Protein AF-A0A2N4SPD1-F1 (afdb_monomer)

Nearest PDB structures (foldseek):
  4f7r-assembly2_C  TM=2.128E-01  e=1.111E+00  Giardia duodenalis
  4y3b-assembly1_A  TM=2.015E-01  e=3.694E+00  Homo sapiens
  6y40-assembly1_A-2  TM=2.063E-01  e=9.983E+00  Homo sapiens

Radius of gyration: 29.47 Å; Cα contacts (8 Å, |Δi|>4): 343; chains: 1; bounding box: 85×52×74 Å

Structure (mmCIF, N/CA/C/O backbone):
data_AF-A0A2N4SPD1-F1
#
_entry.id   AF-A0A2N4SPD1-F1
#
loop_
_atom_site.group_PDB
_atom_site.id
_atom_site.type_symbol
_atom_site.label_atom_id
_atom_site.label_alt_id
_atom_site.label_comp_id
_atom_site.label_asym_id
_atom_site.label_entity_id
_atom_site.label_seq_id
_atom_site.pdbx_PDB_ins_code
_atom_site.Cartn_x
_atom_site.Cartn_y
_atom_site.Cartn_z
_atom_site.occupancy
_atom_site.B_iso_or_equiv
_atom_site.auth_seq_id
_atom_site.auth_comp_id
_atom_site.auth_asym_id
_atom_site.auth_atom_id
_atom_site.pdbx_PDB_model_num
ATOM 1 N N . MET A 1 1 ? -25.867 2.693 15.652 1.00 69.56 1 MET A N 1
ATOM 2 C CA . MET A 1 1 ? -24.429 3.041 15.703 1.00 69.56 1 MET A CA 1
ATOM 3 C C . MET A 1 1 ? -24.140 4.420 16.282 1.00 69.56 1 MET A C 1
ATOM 5 O O . MET A 1 1 ? -23.405 4.480 17.255 1.00 69.56 1 MET A O 1
ATOM 9 N N . ALA A 1 2 ? -24.756 5.513 15.808 1.00 73.50 2 ALA A N 1
ATOM 10 C CA . ALA A 1 2 ? -24.502 6.851 16.376 1.00 73.50 2 ALA A CA 1
ATOM 11 C C . ALA A 1 2 ? -24.751 6.952 17.898 1.00 73.50 2 ALA A C 1
ATOM 13 O O . ALA A 1 2 ? -23.973 7.576 18.610 1.00 73.50 2 ALA A O 1
ATOM 14 N N . ARG A 1 3 ? -25.804 6.298 18.410 1.00 79.00 3 ARG A N 1
ATOM 15 C CA . ARG A 1 3 ? -26.099 6.240 19.852 1.00 79.00 3 ARG A CA 1
ATOM 16 C C . ARG A 1 3 ? -24.979 5.566 20.654 1.00 79.00 3 ARG A C 1
ATOM 18 O O . ARG A 1 3 ? -24.528 6.130 21.640 1.00 79.00 3 ARG A O 1
ATOM 25 N N . THR A 1 4 ? -24.505 4.412 20.194 1.00 82.31 4 THR A N 1
ATOM 26 C CA . THR A 1 4 ? -23.409 3.659 20.820 1.00 82.31 4 THR A CA 1
ATOM 27 C C . THR A 1 4 ? -22.122 4.482 20.862 1.00 82.31 4 THR A C 1
ATOM 29 O O . THR A 1 4 ? -21.465 4.542 21.894 1.00 82.31 4 THR A O 1
ATOM 32 N N . ALA A 1 5 ? -21.804 5.196 19.776 1.00 83.50 5 ALA A N 1
ATOM 33 C CA . ALA A 1 5 ? -20.640 6.079 19.728 1.00 83.50 5 ALA A CA 1
ATOM 34 C C . ALA A 1 5 ? -20.764 7.278 20.688 1.00 83.50 5 ALA A C 1
ATOM 36 O O . ALA A 1 5 ? -19.803 7.649 21.355 1.00 83.50 5 ALA A O 1
ATOM 37 N N . VAL A 1 6 ? -21.960 7.865 20.807 1.00 85.25 6 VAL A N 1
ATOM 38 C CA . VAL A 1 6 ? -22.250 8.949 21.763 1.00 85.25 6 VAL A CA 1
ATOM 39 C C . VAL A 1 6 ? -22.060 8.486 23.210 1.00 85.25 6 VAL A C 1
ATOM 41 O O . VAL A 1 6 ? -21.457 9.207 24.007 1.00 85.25 6 VAL A O 1
ATOM 44 N N . GLU A 1 7 ? -22.551 7.288 23.532 1.00 85.12 7 GLU A N 1
ATOM 45 C CA . GLU A 1 7 ? -22.407 6.662 24.850 1.00 85.12 7 GLU A CA 1
ATOM 46 C C . GLU A 1 7 ? -20.933 6.338 25.152 1.00 85.12 7 GLU A C 1
ATOM 48 O O . GLU A 1 7 ? -20.443 6.690 26.225 1.00 85.12 7 GLU A O 1
ATOM 53 N N . ALA A 1 8 ? -20.192 5.772 24.191 1.00 82.38 8 ALA A N 1
ATOM 54 C CA . ALA A 1 8 ? -18.763 5.474 24.326 1.00 82.38 8 ALA A CA 1
ATOM 55 C C . ALA A 1 8 ? -17.901 6.733 24.534 1.00 82.38 8 ALA A C 1
ATOM 57 O O . ALA A 1 8 ? -16.975 6.721 25.345 1.00 82.38 8 ALA A O 1
ATOM 58 N N . CYS A 1 9 ? -18.243 7.839 23.867 1.00 83.25 9 CYS A N 1
ATOM 59 C CA . CYS A 1 9 ? -17.609 9.145 24.064 1.00 83.25 9 CYS A CA 1
ATOM 60 C C . CYS A 1 9 ? -18.028 9.851 25.371 1.00 83.25 9 CYS A C 1
ATOM 62 O O . CYS A 1 9 ? -17.529 10.940 25.654 1.00 83.25 9 CYS A O 1
ATOM 64 N N . GLY A 1 10 ? -18.962 9.289 26.151 1.00 83.25 10 GLY A N 1
ATOM 65 C CA . GLY A 1 10 ? -19.443 9.884 27.403 1.00 83.25 10 GLY A CA 1
ATOM 66 C C . GLY A 1 10 ? -20.185 11.214 27.220 1.00 83.25 10 GLY A C 1
ATOM 67 O O . GLY A 1 10 ? -20.218 12.041 28.133 1.00 83.25 10 GLY A O 1
ATOM 68 N N . ILE A 1 11 ? -20.765 11.461 26.041 1.00 85.75 11 ILE A N 1
ATOM 69 C CA . ILE A 1 11 ? -21.384 12.751 25.718 1.00 85.75 11 ILE A CA 1
ATOM 70 C C . ILE A 1 11 ? -22.771 12.817 26.361 1.00 85.75 11 ILE A C 1
ATOM 72 O O . ILE A 1 11 ? -23.709 12.155 25.927 1.00 85.75 11 ILE A O 1
ATOM 76 N N . THR A 1 12 ? -22.932 13.683 27.358 1.00 84.00 12 THR A N 1
ATOM 77 C CA . THR A 1 12 ? -24.218 13.907 28.048 1.00 84.00 12 THR A CA 1
ATOM 78 C C . THR A 1 12 ? -24.949 15.162 27.565 1.00 84.00 12 THR A C 1
ATOM 80 O O . THR A 1 12 ? -26.151 15.325 27.777 1.00 84.00 12 THR A O 1
ATOM 83 N N . ASN A 1 13 ? -24.246 16.067 26.879 1.00 86.81 13 ASN A N 1
ATOM 84 C CA . ASN A 1 13 ? -24.814 17.328 26.419 1.00 86.81 13 ASN A CA 1
ATOM 85 C C . ASN A 1 13 ? -25.633 17.142 25.130 1.00 86.81 13 ASN A C 1
ATOM 87 O O . ASN A 1 13 ? -25.082 16.968 24.041 1.00 86.81 13 ASN A O 1
ATOM 91 N N . ILE A 1 14 ? -26.958 17.286 25.236 1.00 87.25 14 ILE A N 1
ATOM 92 C CA . ILE A 1 14 ? -27.899 17.136 24.115 1.00 87.25 14 ILE A CA 1
ATOM 93 C C . ILE A 1 14 ? -27.596 18.046 22.913 1.00 87.25 14 ILE A C 1
ATOM 95 O O . ILE A 1 14 ? -27.918 17.692 21.778 1.00 87.25 14 ILE A O 1
ATOM 99 N N . ARG A 1 15 ? -26.964 19.213 23.119 1.00 87.00 15 ARG A N 1
ATOM 100 C CA . ARG A 1 15 ? -26.571 20.106 22.014 1.00 87.00 15 ARG A CA 1
ATOM 101 C C . ARG A 1 15 ? -25.460 19.482 21.172 1.00 87.00 15 ARG A C 1
ATOM 103 O O . ARG A 1 15 ? -25.567 19.493 19.949 1.00 87.00 15 ARG A O 1
ATOM 110 N N . VAL A 1 16 ? -24.465 18.878 21.824 1.00 86.69 16 VAL A N 1
ATOM 111 C CA . VAL A 1 16 ? -23.348 18.183 21.164 1.00 86.69 16 VAL A CA 1
ATOM 112 C C . VAL A 1 16 ? -23.852 16.939 20.436 1.00 86.69 16 VAL A C 1
ATOM 114 O O . VAL A 1 16 ? -23.506 16.732 19.279 1.00 86.69 16 VAL A O 1
ATOM 117 N N . ILE A 1 17 ? -24.753 16.168 21.056 1.00 87.12 17 ILE A N 1
ATOM 118 C CA . ILE A 1 17 ? -25.381 14.992 20.426 1.00 87.12 17 ILE A CA 1
ATOM 119 C C . ILE A 1 17 ? -26.119 15.391 19.143 1.00 87.12 17 ILE A C 1
ATOM 121 O O . ILE A 1 17 ? -25.935 14.784 18.089 1.00 87.12 17 ILE A O 1
ATOM 125 N N . ARG A 1 18 ? -26.936 16.451 19.205 1.00 88.50 18 ARG A N 1
ATOM 126 C CA . ARG A 1 18 ? -27.653 16.964 18.029 1.00 88.50 18 ARG A CA 1
ATOM 127 C C . ARG A 1 18 ? -26.699 17.463 16.949 1.00 88.50 18 ARG A C 1
ATOM 129 O O . ARG A 1 18 ? -27.007 17.313 15.773 1.00 88.50 18 ARG A O 1
ATOM 136 N N . GLN A 1 19 ? -25.573 18.061 17.325 1.00 88.00 19 GLN A N 1
ATOM 137 C CA . GLN A 1 19 ? -24.572 18.533 16.375 1.00 88.00 19 GLN A CA 1
ATOM 138 C C . GLN A 1 19 ? -23.850 17.376 15.685 1.00 88.00 19 GLN A C 1
ATOM 140 O O . GLN A 1 19 ? -23.748 17.400 14.463 1.00 88.00 19 GLN A O 1
ATOM 145 N N . ALA A 1 20 ? -23.456 16.340 16.429 1.00 88.06 20 ALA A N 1
ATOM 146 C CA . ALA A 1 20 ? -22.881 15.124 15.863 1.00 88.06 20 ALA A CA 1
ATOM 147 C C . ALA A 1 20 ? -23.863 14.443 14.898 1.00 88.06 20 ALA A C 1
ATOM 149 O O . ALA A 1 20 ? -23.496 14.106 13.778 1.00 88.06 20 ALA A O 1
ATOM 150 N N . TYR A 1 21 ? -25.142 14.331 15.274 1.00 87.81 21 TYR A N 1
ATOM 151 C CA . TYR A 1 21 ? -26.175 13.793 14.385 1.00 87.81 21 TYR A CA 1
ATOM 152 C C . TYR A 1 21 ? -26.348 14.629 13.109 1.00 87.81 21 TYR A C 1
ATOM 154 O O . TYR A 1 21 ? -26.384 14.082 12.010 1.00 87.81 21 TYR A O 1
ATOM 162 N N . ARG A 1 22 ? -26.412 15.963 13.228 1.00 88.38 22 ARG A N 1
ATOM 163 C CA . ARG A 1 22 ? -26.470 16.851 12.055 1.00 88.38 22 ARG A CA 1
ATOM 164 C C . ARG A 1 22 ? -25.240 16.698 11.173 1.00 88.38 22 ARG A C 1
ATOM 166 O O . ARG A 1 22 ? -25.380 16.785 9.962 1.00 88.38 22 ARG A O 1
ATOM 173 N N . LEU A 1 23 ? -24.065 16.498 11.766 1.00 88.00 23 LEU A N 1
ATOM 174 C CA . LEU A 1 23 ? -22.834 16.283 11.023 1.00 88.00 23 LEU A CA 1
ATOM 175 C C . LEU A 1 23 ? -22.895 14.974 10.234 1.00 88.00 23 LEU A C 1
ATOM 177 O O . LEU A 1 23 ? -22.630 14.990 9.041 1.00 88.00 23 LEU A O 1
ATOM 181 N N . VAL A 1 24 ? -23.346 13.883 10.859 1.00 88.75 24 VAL A N 1
ATOM 182 C CA . VAL A 1 24 ? -23.566 12.596 10.179 1.00 88.75 24 VAL A CA 1
ATOM 183 C C . VAL A 1 24 ? -24.508 12.760 8.988 1.00 88.75 24 VAL A C 1
ATOM 185 O O . VAL A 1 24 ? -24.145 12.395 7.878 1.00 88.75 24 VAL A O 1
ATOM 188 N N . VAL A 1 25 ? -25.677 13.377 9.188 1.00 86.56 25 VAL A N 1
ATOM 189 C CA . VAL A 1 25 ? -26.652 13.589 8.101 1.00 86.56 25 VAL A CA 1
ATOM 190 C C . VAL A 1 25 ? -26.102 14.514 7.013 1.00 86.56 25 VAL A C 1
ATOM 192 O O . VAL A 1 25 ? -26.407 14.343 5.838 1.00 86.56 25 VAL A O 1
ATOM 195 N N . ARG A 1 26 ? -25.289 15.507 7.384 1.00 84.81 26 ARG A N 1
ATOM 196 C CA . ARG A 1 26 ? -24.716 16.462 6.433 1.00 84.81 26 ARG A CA 1
ATOM 197 C C . ARG A 1 26 ? -23.617 15.846 5.572 1.00 84.81 26 ARG A C 1
ATOM 199 O O . ARG A 1 26 ? -23.549 16.189 4.400 1.00 84.81 26 ARG A O 1
ATOM 206 N N . LEU A 1 27 ? -22.778 14.985 6.149 1.00 83.44 27 LEU A N 1
ATOM 207 C CA . LEU A 1 27 ? -21.649 14.368 5.449 1.00 83.44 27 LEU A CA 1
ATOM 208 C C . LEU A 1 27 ? -22.048 13.095 4.697 1.00 83.44 27 LEU A C 1
ATOM 210 O O . LEU A 1 27 ? -21.562 12.862 3.599 1.00 83.44 27 LEU A O 1
ATOM 214 N N . LEU A 1 28 ? -22.927 12.276 5.281 1.00 81.62 28 LEU A N 1
ATOM 215 C CA . LEU A 1 28 ? -23.305 10.969 4.730 1.00 81.62 28 LEU A CA 1
ATOM 216 C C . LEU A 1 28 ? -24.687 10.964 4.057 1.00 81.62 28 LEU A C 1
ATOM 218 O O . LEU A 1 28 ? -25.083 9.950 3.485 1.00 81.62 28 LEU A O 1
ATOM 222 N N . GLY A 1 29 ? -25.448 12.058 4.151 1.00 76.50 29 GLY A N 1
ATOM 223 C CA . GLY A 1 29 ? -26.846 12.095 3.727 1.00 76.50 29 GLY A CA 1
ATOM 224 C C . GLY A 1 29 ? -27.762 11.277 4.647 1.00 76.50 29 GLY A C 1
ATOM 225 O O . GLY A 1 29 ? -27.478 11.057 5.827 1.00 76.50 29 GLY A O 1
ATOM 226 N N . VAL A 1 30 ? -28.902 10.824 4.117 1.00 66.75 30 VAL A N 1
ATOM 227 C CA . VAL A 1 30 ? -29.783 9.893 4.837 1.00 66.75 30 VAL A CA 1
ATOM 228 C C . VAL A 1 30 ? -29.118 8.516 4.842 1.00 66.75 30 VAL A C 1
ATOM 230 O O . VAL A 1 30 ? -29.064 7.841 3.821 1.00 66.75 30 VAL A O 1
ATOM 233 N N . THR A 1 31 ? -28.628 8.075 6.002 1.00 62.75 31 THR A N 1
ATOM 234 C CA . THR A 1 31 ? -27.871 6.816 6.150 1.00 62.75 31 THR A CA 1
ATOM 235 C C . THR A 1 31 ? -28.710 5.543 5.960 1.00 62.75 31 THR A C 1
ATOM 237 O O . THR A 1 31 ? -28.169 4.449 6.078 1.00 62.75 31 THR A O 1
ATOM 240 N N . GLY A 1 32 ? -30.014 5.658 5.680 1.00 60.84 32 GLY A N 1
ATOM 241 C CA . GLY A 1 32 ? -30.935 4.525 5.523 1.00 60.84 32 GLY A CA 1
ATOM 242 C C . GLY A 1 32 ? -30.556 3.555 4.399 1.00 60.84 32 GLY A C 1
ATOM 243 O O . GLY A 1 32 ? -30.699 2.353 4.585 1.00 60.84 32 GLY A O 1
ATOM 244 N N . ASP A 1 33 ? -29.978 4.064 3.305 1.00 69.94 33 ASP A N 1
ATOM 245 C CA . ASP A 1 33 ? -29.568 3.270 2.130 1.00 69.94 33 ASP A CA 1
ATOM 246 C C . ASP A 1 33 ? -28.051 2.970 2.107 1.00 69.94 33 ASP A C 1
ATOM 248 O O . ASP A 1 33 ? -27.457 2.640 1.073 1.00 69.94 33 ASP A O 1
ATOM 252 N N . MET A 1 34 ? -27.361 3.156 3.236 1.00 79.25 34 MET A N 1
ATOM 253 C CA . MET A 1 34 ? -25.926 2.890 3.348 1.00 79.25 34 MET A CA 1
ATOM 254 C C . MET A 1 34 ? -25.675 1.492 3.925 1.00 79.25 34 MET A C 1
ATOM 256 O O . MET A 1 34 ? -26.237 1.185 4.977 1.00 79.25 34 MET A O 1
ATOM 260 N N . PRO A 1 35 ? -24.813 0.662 3.305 1.00 82.56 35 PRO A N 1
ATOM 261 C CA . PRO A 1 35 ? -24.413 -0.623 3.863 1.00 82.56 35 PRO A CA 1
ATOM 262 C C . PRO A 1 35 ? -23.923 -0.503 5.305 1.00 82.56 35 PRO A C 1
ATOM 264 O O . PRO A 1 35 ? -23.239 0.461 5.666 1.00 82.56 35 PRO A O 1
ATOM 267 N N . LEU A 1 36 ? -24.257 -1.495 6.133 1.00 82.00 36 LEU A N 1
ATOM 268 C CA . LEU A 1 36 ? -23.932 -1.472 7.561 1.00 82.00 36 LEU A CA 1
ATOM 269 C C . LEU A 1 36 ? -22.420 -1.380 7.810 1.00 82.00 36 LEU A C 1
ATOM 271 O O . LEU A 1 36 ? -22.017 -0.643 8.705 1.00 82.00 36 LEU A O 1
ATOM 275 N N . ALA A 1 37 ? -21.591 -2.031 6.990 1.00 78.56 37 ALA A N 1
ATOM 276 C CA . ALA A 1 37 ? -20.132 -1.957 7.096 1.00 78.56 37 ALA A CA 1
ATOM 277 C C . ALA A 1 37 ? -19.609 -0.517 6.920 1.00 78.56 37 ALA A C 1
ATOM 279 O O . ALA A 1 37 ? -18.799 -0.034 7.711 1.00 78.56 37 ALA A O 1
ATOM 280 N N . ILE A 1 38 ? -20.150 0.223 5.947 1.00 82.56 38 ILE A N 1
ATOM 281 C CA . ILE A 1 38 ? -19.768 1.621 5.705 1.00 82.56 38 ILE A CA 1
ATOM 282 C C . ILE A 1 38 ? -20.256 2.516 6.848 1.00 82.56 38 ILE A C 1
ATOM 284 O O . ILE A 1 38 ? -19.523 3.396 7.304 1.00 82.56 38 ILE A O 1
ATOM 288 N N . GLN A 1 39 ? -21.461 2.276 7.374 1.00 86.44 39 GLN A N 1
ATOM 289 C CA . GLN A 1 39 ? -21.942 3.006 8.549 1.00 86.44 39 GLN A CA 1
ATOM 290 C C . GLN A 1 39 ? -21.063 2.743 9.785 1.00 86.44 39 GLN A C 1
ATOM 292 O O . GLN A 1 39 ? -20.808 3.672 10.552 1.00 86.44 39 GLN A O 1
ATOM 297 N N . ALA A 1 40 ? -20.595 1.505 9.977 1.00 84.31 40 ALA A N 1
ATOM 298 C CA . ALA A 1 40 ? -19.740 1.117 11.102 1.00 84.31 40 ALA A CA 1
ATOM 299 C C . ALA A 1 40 ? -18.368 1.781 11.012 1.00 84.31 40 ALA A C 1
ATOM 301 O O . ALA A 1 40 ? -17.832 2.219 12.025 1.00 84.31 40 ALA A O 1
ATOM 302 N N . ARG A 1 41 ? -17.855 1.939 9.789 1.00 85.06 41 ARG A N 1
ATOM 303 C CA . ARG A 1 41 ? -16.582 2.603 9.507 1.00 85.06 41 ARG A CA 1
ATOM 304 C C . ARG A 1 41 ? -16.628 4.123 9.688 1.00 85.06 41 ARG A C 1
ATOM 306 O O . ARG A 1 41 ? -15.632 4.706 10.100 1.00 85.06 41 ARG A O 1
ATOM 313 N N . THR A 1 42 ? -17.743 4.771 9.348 1.00 88.81 42 THR A N 1
ATOM 314 C CA . THR A 1 42 ? -17.804 6.241 9.200 1.00 88.81 42 THR A CA 1
ATOM 315 C C . THR A 1 42 ? -18.472 6.960 10.372 1.00 88.81 42 THR A C 1
ATOM 317 O O . THR A 1 42 ? -18.010 8.016 10.812 1.00 88.81 42 THR A O 1
ATOM 320 N N . VAL A 1 43 ? -19.567 6.414 10.912 1.00 90.88 43 VAL A N 1
ATOM 321 C CA . VAL A 1 43 ? -20.384 7.103 11.925 1.00 90.88 43 VAL A CA 1
ATOM 322 C C . VAL A 1 43 ? -19.633 7.315 13.248 1.00 90.88 43 VAL A C 1
ATOM 324 O O . VAL A 1 43 ? -19.707 8.432 13.772 1.00 90.88 43 VAL A O 1
ATOM 327 N N . PRO A 1 44 ? -18.911 6.324 13.812 1.00 92.19 44 PRO A N 1
ATOM 328 C CA . PRO A 1 44 ? -18.163 6.524 15.053 1.00 92.19 44 PRO A CA 1
ATOM 329 C C . PRO A 1 44 ? -17.093 7.618 14.940 1.00 92.19 44 PRO A C 1
ATOM 331 O O . PRO A 1 44 ? -17.016 8.471 15.827 1.00 92.19 44 PRO A O 1
ATOM 334 N N . SER A 1 45 ? -16.351 7.668 13.826 1.00 91.88 45 SER A N 1
ATOM 335 C CA . SER A 1 45 ? -15.347 8.707 13.558 1.00 91.88 45 SER A CA 1
ATOM 336 C C . SER A 1 45 ? -15.959 10.105 13.531 1.00 91.88 45 SER A C 1
ATOM 338 O O . SER A 1 45 ? -15.467 11.010 14.207 1.00 91.88 45 SER A O 1
ATOM 340 N N . ILE A 1 46 ? -17.088 10.284 12.832 1.00 92.38 46 ILE A N 1
ATOM 341 C CA . ILE A 1 46 ? -17.800 11.570 12.794 1.00 92.38 46 ILE A CA 1
ATOM 342 C C . ILE A 1 46 ? -18.236 12.001 14.202 1.00 92.38 46 ILE A C 1
ATOM 344 O O . ILE A 1 46 ? -18.086 13.168 14.574 1.00 92.38 46 ILE A O 1
ATOM 348 N N . VAL A 1 47 ? -18.784 11.074 14.995 1.00 92.75 47 VAL A N 1
ATOM 349 C CA . VAL A 1 47 ? -19.243 11.367 16.361 1.00 92.75 47 VAL A CA 1
ATOM 350 C C . VAL A 1 47 ? -18.072 11.770 17.255 1.00 92.75 47 VAL A C 1
ATOM 352 O O . VAL A 1 47 ? -18.178 12.778 17.958 1.00 92.75 47 VAL A O 1
ATOM 355 N N . LEU A 1 48 ? -16.956 11.037 17.205 1.00 93.81 48 LEU A N 1
ATOM 356 C CA . LEU A 1 48 ? -15.749 11.347 17.970 1.00 93.81 48 LEU A CA 1
ATOM 357 C C . LEU A 1 48 ? -15.182 12.717 17.586 1.00 93.81 48 LEU A C 1
ATOM 359 O O . LEU A 1 48 ? -15.010 13.572 18.454 1.00 93.81 48 LEU A O 1
ATOM 363 N N . ILE A 1 49 ? -14.960 12.964 16.293 1.00 92.69 49 ILE A N 1
ATOM 364 C CA . ILE A 1 49 ? -14.407 14.230 15.791 1.00 92.69 49 ILE A CA 1
ATOM 365 C C . ILE A 1 49 ? -15.319 15.408 16.163 1.00 92.69 49 ILE A C 1
ATOM 367 O O . ILE A 1 49 ? -14.844 16.437 16.653 1.00 92.69 49 ILE A O 1
ATOM 371 N N . SER A 1 50 ? -16.641 15.245 16.036 1.00 91.62 50 SER A N 1
ATOM 372 C CA . SER A 1 50 ? -17.607 16.254 16.485 1.00 91.62 50 SER A CA 1
ATOM 373 C C . SER A 1 50 ? -17.507 16.516 17.989 1.00 91.62 50 SER A C 1
ATOM 375 O O . SER A 1 50 ? -17.596 17.668 18.418 1.00 91.62 50 SER A O 1
ATOM 377 N N . ALA A 1 51 ? -17.363 15.479 18.813 1.00 91.31 51 ALA A N 1
ATOM 378 C CA . ALA A 1 51 ? -17.270 15.624 20.263 1.00 91.31 51 ALA A CA 1
ATOM 379 C C . ALA A 1 51 ? -15.991 16.366 20.680 1.00 91.31 51 ALA A C 1
ATOM 381 O O . ALA A 1 51 ? -16.048 17.281 21.505 1.00 91.31 51 ALA A O 1
ATOM 382 N N . LEU A 1 52 ? -14.861 16.017 20.063 1.00 91.12 52 LEU A N 1
ATOM 383 C CA . LEU A 1 52 ? -13.557 16.633 20.308 1.00 91.12 52 LEU A CA 1
ATOM 384 C C . LEU A 1 52 ? -13.538 18.110 19.913 1.00 91.12 52 LEU A C 1
ATOM 386 O O . LEU A 1 52 ? -13.119 18.956 20.703 1.00 91.12 52 LEU A O 1
ATOM 390 N N . ALA A 1 53 ? -14.074 18.453 18.743 1.00 89.81 53 ALA A N 1
ATOM 391 C CA . ALA A 1 53 ? -14.139 19.842 18.296 1.00 89.81 53 ALA A CA 1
ATOM 392 C C . ALA A 1 53 ? -15.006 20.736 19.193 1.00 89.81 53 ALA A C 1
ATOM 394 O O . ALA A 1 53 ? -14.717 21.917 19.373 1.00 89.81 53 ALA A O 1
ATOM 395 N N . ASN A 1 54 ? -16.045 20.164 19.805 1.00 88.00 54 ASN A N 1
ATOM 396 C CA . ASN A 1 54 ? -16.890 20.861 20.773 1.00 88.00 54 ASN A CA 1
ATOM 397 C C . ASN A 1 54 ? -16.344 20.801 22.208 1.00 88.00 54 ASN A C 1
ATOM 399 O O . ASN A 1 54 ? -17.038 21.224 23.134 1.00 88.00 54 ASN A O 1
ATOM 403 N N . LYS A 1 55 ? -15.126 20.274 22.410 1.00 87.75 55 LYS A N 1
ATOM 404 C CA . LYS A 1 55 ? -14.493 20.093 23.728 1.00 87.75 55 LYS A CA 1
ATOM 405 C C . LYS A 1 55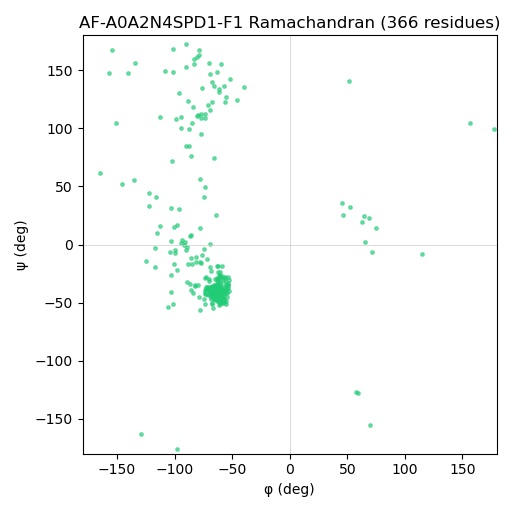 ? -15.392 19.332 24.712 1.00 87.75 55 LYS A C 1
ATOM 407 O O . LYS A 1 55 ? -15.379 19.592 25.912 1.00 87.75 55 LYS A O 1
ATOM 412 N N . ALA A 1 56 ? -16.201 18.406 24.195 1.00 87.88 56 ALA A N 1
ATOM 413 C CA . ALA A 1 56 ? -17.135 17.613 24.991 1.00 87.88 56 ALA A CA 1
ATOM 414 C C . ALA A 1 56 ? -16.441 16.466 25.743 1.00 87.88 56 ALA A C 1
ATOM 416 O O . ALA A 1 56 ? -17.020 15.914 26.674 1.00 87.88 56 ALA A O 1
ATOM 417 N N . ILE A 1 57 ? -15.205 16.135 25.357 1.00 87.06 57 ILE A N 1
ATOM 418 C CA . ILE A 1 57 ? -14.355 15.135 26.002 1.00 87.06 57 ILE A CA 1
ATOM 419 C C . ILE A 1 57 ? -13.174 15.884 26.624 1.00 87.06 57 ILE A C 1
ATOM 421 O O . ILE A 1 57 ? -12.343 16.433 25.904 1.00 87.06 57 ILE A O 1
ATOM 425 N N . LYS A 1 58 ? -13.136 15.955 27.959 1.00 76.88 58 LYS A N 1
ATOM 426 C CA . LYS A 1 58 ? -12.193 16.804 28.709 1.00 76.88 58 LYS A CA 1
ATOM 427 C C . LYS A 1 58 ? -10.727 16.395 28.512 1.00 76.88 58 LYS A C 1
ATOM 429 O O . LYS A 1 58 ? -9.891 17.267 28.321 1.00 76.88 58 LYS A O 1
ATOM 434 N N . ASP A 1 59 ? -10.466 15.088 28.489 1.00 81.88 59 ASP A N 1
ATOM 435 C CA . ASP A 1 59 ? -9.127 14.490 28.366 1.00 81.88 59 ASP A CA 1
ATOM 436 C C . ASP A 1 59 ? -9.038 13.560 27.137 1.00 81.88 59 ASP A C 1
ATOM 438 O O . ASP A 1 59 ? -8.399 12.507 27.166 1.00 81.88 59 ASP A O 1
ATOM 442 N N . GLY A 1 60 ? -9.760 13.907 26.065 1.00 83.50 60 GLY A N 1
ATOM 443 C CA . GLY A 1 60 ? -9.830 13.116 24.832 1.00 83.50 60 GLY A CA 1
ATOM 444 C C . GLY A 1 60 ? -8.613 13.289 23.914 1.00 83.50 60 GLY A C 1
ATOM 445 O O . GLY A 1 60 ? -7.832 14.223 24.107 1.00 83.50 60 GLY A O 1
ATOM 446 N N . PRO A 1 61 ? -8.458 12.415 22.900 1.00 88.25 61 PRO A N 1
ATOM 447 C CA . PRO A 1 61 ? -7.411 12.559 21.893 1.00 88.25 61 PRO A CA 1
ATOM 448 C C . PRO A 1 61 ? -7.526 13.874 21.122 1.00 88.25 61 PRO A C 1
ATOM 450 O O . PRO A 1 61 ? -8.607 14.448 20.992 1.00 88.25 61 PRO A O 1
ATOM 453 N N . THR A 1 62 ? -6.412 14.354 20.574 1.00 88.75 62 THR A N 1
ATOM 454 C CA . THR A 1 62 ? -6.450 15.496 19.652 1.00 88.75 62 THR A CA 1
ATOM 455 C C . THR A 1 62 ? -7.088 15.090 18.322 1.00 88.75 62 THR A C 1
ATOM 457 O O . THR A 1 62 ? -7.086 13.916 17.951 1.00 88.75 62 THR A O 1
ATOM 460 N N . LEU A 1 63 ? -7.630 16.059 17.579 1.00 87.81 63 LEU A N 1
ATOM 461 C CA . LEU A 1 63 ? -8.185 15.798 16.245 1.00 87.81 63 LEU A CA 1
ATOM 462 C C . LEU A 1 63 ? -7.117 15.239 15.296 1.00 87.81 63 LEU A C 1
ATOM 464 O O . LEU A 1 63 ? -7.402 14.342 14.514 1.00 87.81 63 LEU A O 1
ATOM 468 N N . GLU A 1 64 ? -5.885 15.730 15.413 1.00 83.19 64 GLU A N 1
ATOM 469 C CA . GLU A 1 64 ? -4.727 15.249 14.661 1.00 83.19 64 GLU A CA 1
ATOM 470 C C . GLU A 1 64 ? -4.375 13.808 15.005 1.00 83.19 64 GLU A C 1
ATOM 472 O O . GLU A 1 64 ? -4.079 13.021 14.112 1.00 83.19 64 GLU A O 1
ATOM 477 N N . TYR A 1 65 ? -4.433 13.452 16.292 1.00 84.38 65 TYR A N 1
ATOM 478 C CA . TYR A 1 65 ? -4.195 12.079 16.713 1.00 84.38 65 TYR A CA 1
ATOM 479 C C . TYR A 1 65 ? -5.230 11.139 16.101 1.00 84.38 65 TYR A C 1
ATOM 481 O O . TYR A 1 65 ? -4.866 10.078 15.610 1.00 84.38 65 TYR A O 1
ATOM 489 N N . VAL A 1 66 ? -6.505 11.543 16.089 1.00 86.81 66 VAL A N 1
ATOM 490 C CA . VAL A 1 66 ? -7.563 10.757 15.447 1.00 86.81 66 VAL A CA 1
ATOM 491 C C . VAL A 1 66 ? -7.325 10.659 13.943 1.00 86.81 66 VAL A C 1
ATOM 493 O O . VAL A 1 66 ? -7.362 9.553 13.431 1.00 86.81 66 VAL A O 1
ATOM 496 N N . ALA A 1 67 ? -7.018 11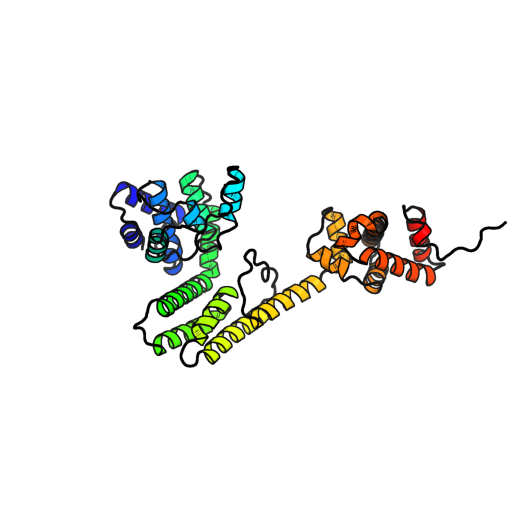.749 13.236 1.00 83.31 67 ALA A N 1
ATOM 497 C CA . ALA A 1 67 ? -6.764 11.710 11.789 1.00 83.31 67 ALA A CA 1
ATOM 498 C C . ALA A 1 67 ? -5.555 10.835 11.402 1.00 83.31 67 ALA A C 1
ATOM 500 O O . ALA A 1 67 ? -5.582 10.163 10.378 1.00 83.31 67 ALA A O 1
ATOM 501 N N . GLY A 1 68 ? -4.517 10.799 12.241 1.00 73.31 68 GLY A N 1
ATOM 502 C CA . GLY A 1 68 ? -3.317 9.987 12.021 1.00 73.31 68 GLY A CA 1
ATOM 503 C C . GLY A 1 68 ? -3.334 8.599 12.672 1.00 73.31 68 GLY A C 1
ATOM 504 O O . GLY A 1 68 ? -2.319 7.909 12.627 1.00 73.31 68 GLY A O 1
ATOM 505 N N . TYR A 1 69 ? -4.426 8.183 13.320 1.00 79.44 69 TYR A N 1
ATOM 506 C CA . TYR A 1 69 ? -4.435 6.962 14.127 1.00 79.44 69 TYR A CA 1
ATOM 507 C C . TYR A 1 69 ? -4.229 5.695 13.283 1.00 79.44 69 TYR A C 1
ATOM 509 O O . TYR A 1 69 ? -4.825 5.538 12.221 1.00 79.44 69 TYR A O 1
ATOM 517 N N . GLY A 1 70 ? -3.388 4.767 13.749 1.00 64.88 70 GLY A N 1
ATOM 518 C CA . GLY A 1 70 ? -3.134 3.486 13.070 1.00 64.88 70 GLY A CA 1
ATOM 519 C C . GLY A 1 70 ? -2.314 3.583 11.775 1.00 64.88 70 GLY A C 1
ATOM 520 O O . GLY A 1 70 ? -1.884 2.560 11.250 1.00 64.88 70 GLY A O 1
ATOM 521 N N . ARG A 1 71 ? -2.017 4.795 11.292 1.00 62.50 71 ARG A N 1
ATOM 522 C CA . ARG A 1 71 ? -0.957 5.050 10.313 1.00 62.50 71 ARG A CA 1
ATOM 523 C C . ARG A 1 71 ? 0.334 5.179 11.117 1.00 62.50 71 ARG A C 1
ATOM 525 O O . ARG A 1 71 ? 0.393 6.016 12.014 1.00 62.50 71 ARG A O 1
ATOM 532 N N . GLY A 1 72 ? 1.322 4.306 10.886 1.00 48.44 72 GLY A N 1
ATOM 533 C CA . GLY A 1 72 ? 2.611 4.335 11.598 1.00 48.44 72 GLY A CA 1
ATOM 534 C C . GLY A 1 72 ? 3.107 5.774 11.795 1.00 48.44 72 GLY A C 1
ATOM 535 O O . GLY A 1 72 ? 2.962 6.601 10.900 1.00 48.44 72 GLY A O 1
ATOM 536 N N . SER A 1 73 ? 3.592 6.085 12.995 1.00 42.03 73 SER A N 1
ATOM 537 C CA . SER A 1 73 ? 3.543 7.400 13.657 1.00 42.03 73 SER A CA 1
ATOM 538 C C . SER A 1 73 ? 4.292 8.589 13.017 1.00 42.03 73 SER A C 1
ATOM 540 O O . SER A 1 73 ? 4.643 9.520 13.740 1.00 42.03 73 SER A O 1
ATOM 542 N N . THR A 1 74 ? 4.556 8.646 11.707 1.00 43.34 74 THR A N 1
ATOM 543 C CA . THR A 1 74 ? 5.605 9.547 11.195 1.00 43.34 74 THR A CA 1
ATOM 544 C C . THR A 1 74 ? 5.282 10.566 10.111 1.00 43.34 74 THR A C 1
ATOM 546 O O . THR A 1 74 ? 6.077 11.489 10.030 1.00 43.34 74 THR A O 1
ATOM 549 N N . ASP A 1 75 ? 4.175 10.552 9.360 1.00 43.22 75 ASP A N 1
ATOM 550 C CA . ASP A 1 75 ? 4.075 11.513 8.229 1.00 43.22 75 ASP A CA 1
ATOM 551 C C . ASP A 1 75 ? 3.205 12.746 8.500 1.00 43.22 75 ASP A C 1
ATOM 553 O O . ASP A 1 75 ? 3.680 13.874 8.363 1.00 43.22 75 ASP A O 1
ATOM 557 N N . PHE A 1 76 ? 1.968 12.586 8.978 1.00 44.22 76 PHE A N 1
ATOM 558 C CA . PHE A 1 76 ? 1.102 13.747 9.240 1.00 44.22 76 PHE A CA 1
ATOM 559 C C . PHE A 1 76 ? 1.590 14.587 10.437 1.00 44.22 76 PHE A C 1
ATOM 561 O O . PHE A 1 76 ? 1.585 15.817 10.393 1.00 44.22 76 PHE A O 1
ATOM 568 N N . LEU A 1 77 ? 2.075 13.928 11.499 1.00 43.91 77 LEU A N 1
ATOM 569 C CA . LEU A 1 77 ? 2.661 14.602 12.663 1.00 43.91 77 LEU A CA 1
ATOM 570 C C . LEU A 1 77 ? 3.971 15.329 12.314 1.00 43.91 77 LEU A C 1
ATOM 572 O O . LEU A 1 77 ? 4.170 16.434 12.815 1.00 43.91 77 LEU A O 1
ATOM 576 N N . LYS A 1 78 ? 4.830 14.773 11.439 1.00 45.78 78 LYS A N 1
ATOM 577 C CA . LYS A 1 78 ? 6.056 15.457 10.980 1.00 45.78 78 LYS A CA 1
ATOM 578 C C . LYS A 1 78 ? 5.741 16.674 10.125 1.00 45.78 78 LYS A C 1
ATOM 580 O O . LYS A 1 78 ? 6.202 17.757 10.466 1.00 45.78 78 LYS A O 1
ATOM 585 N N . LEU A 1 79 ? 4.897 16.526 9.100 1.00 44.91 79 LEU A N 1
ATOM 586 C CA . LEU A 1 79 ? 4.512 17.635 8.217 1.00 44.91 79 LEU A CA 1
ATOM 587 C C . LEU A 1 79 ? 3.925 18.823 9.000 1.00 44.91 79 LEU A C 1
ATOM 589 O O . LEU A 1 79 ? 4.143 19.982 8.647 1.00 44.91 79 LEU A O 1
ATOM 593 N N . PHE A 1 80 ? 3.213 18.555 10.099 1.00 45.25 80 PHE A N 1
ATOM 594 C CA . PHE A 1 80 ? 2.612 19.602 10.925 1.00 45.25 80 PHE A CA 1
ATOM 595 C C . PHE A 1 80 ? 3.551 20.169 12.007 1.00 45.25 80 PHE A C 1
ATOM 597 O O . PHE A 1 80 ? 3.484 21.363 12.310 1.00 45.25 80 PHE A O 1
ATOM 604 N N . LEU A 1 81 ? 4.440 19.352 12.589 1.00 46.94 81 LEU A N 1
ATOM 605 C CA . LEU A 1 81 ? 5.492 19.826 13.502 1.00 46.94 81 LEU A CA 1
ATOM 606 C C . LEU A 1 81 ? 6.521 20.695 12.762 1.00 46.94 81 LEU A C 1
ATOM 608 O O . LEU A 1 81 ? 6.948 21.719 13.296 1.00 46.94 81 LEU A O 1
ATOM 612 N N . GLU A 1 82 ? 6.832 20.353 11.511 1.00 44.91 82 GLU A N 1
ATOM 613 C CA . GLU A 1 82 ? 7.675 21.152 10.617 1.00 44.91 82 GLU A CA 1
ATOM 614 C C . GLU A 1 82 ? 7.032 22.509 10.285 1.00 44.91 82 GLU A C 1
ATOM 616 O O . GLU A 1 82 ? 7.716 23.531 10.322 1.00 44.91 82 GLU A O 1
ATOM 621 N N . GLN A 1 83 ? 5.707 22.574 10.081 1.00 43.56 83 GLN A N 1
ATOM 622 C CA . GLN A 1 83 ? 4.998 23.852 9.891 1.00 43.56 83 GLN A CA 1
ATOM 623 C C . GLN A 1 83 ? 4.942 24.735 11.146 1.00 43.56 83 GLN A C 1
ATOM 625 O O . GLN A 1 83 ? 4.775 25.950 11.027 1.00 43.56 83 GLN A O 1
ATOM 630 N N . LYS A 1 84 ? 5.075 24.163 12.350 1.00 40.56 84 LYS A N 1
ATOM 631 C CA . LYS A 1 84 ? 5.055 24.926 13.609 1.00 40.56 84 LYS A CA 1
ATOM 632 C C . LYS A 1 84 ? 6.432 25.327 14.139 1.00 40.56 84 LYS A C 1
ATOM 634 O O . LYS A 1 84 ? 6.486 26.005 15.161 1.00 40.56 84 LYS A O 1
ATOM 639 N N . GLY A 1 85 ? 7.519 24.991 13.440 1.00 37.62 85 GLY A N 1
ATOM 640 C CA . GLY A 1 85 ? 8.867 25.466 13.771 1.00 37.62 85 GLY A CA 1
ATOM 641 C C . GLY A 1 85 ? 9.380 25.018 15.143 1.00 37.62 85 GLY A C 1
ATOM 642 O O . GLY A 1 85 ? 10.306 25.628 15.673 1.00 37.62 85 GLY A O 1
ATOM 643 N N . ASP A 1 86 ? 8.794 23.973 15.728 1.00 40.34 86 ASP A N 1
ATOM 644 C CA . ASP A 1 86 ? 9.159 23.502 17.063 1.00 40.34 86 ASP A CA 1
ATOM 645 C C . ASP A 1 86 ? 10.041 22.252 16.948 1.00 40.34 86 ASP A C 1
ATOM 647 O O . ASP A 1 86 ? 9.630 21.117 17.192 1.00 40.34 86 ASP A O 1
ATOM 651 N N . ALA A 1 87 ? 11.284 22.477 16.514 1.00 37.12 87 ALA A N 1
ATOM 652 C CA . ALA A 1 87 ? 12.331 21.469 16.332 1.00 37.12 87 ALA A CA 1
ATOM 653 C C . ALA A 1 87 ? 12.937 20.994 17.670 1.00 37.12 87 ALA A C 1
ATOM 655 O O . ALA A 1 87 ? 14.150 20.842 17.807 1.00 37.12 87 ALA A O 1
ATOM 656 N N . SER A 1 88 ? 12.105 20.790 18.691 1.00 38.22 88 SER A N 1
ATOM 657 C CA . SER A 1 88 ? 12.562 20.429 20.032 1.00 38.22 88 SER A CA 1
ATOM 658 C C . SER A 1 88 ? 11.741 19.300 20.656 1.00 38.22 88 SER A C 1
ATOM 660 O O . SER A 1 88 ? 11.209 19.440 21.749 1.00 38.22 88 SER A O 1
ATOM 662 N N . LYS A 1 89 ? 11.639 18.145 19.976 1.00 40.88 89 LYS A N 1
ATOM 663 C CA . LYS A 1 89 ? 11.205 16.869 20.594 1.00 40.88 89 LYS A CA 1
ATOM 664 C C . LYS A 1 89 ? 11.521 15.647 19.723 1.00 40.88 89 LYS A C 1
ATOM 666 O O . LYS A 1 89 ? 10.652 14.869 19.362 1.00 40.88 89 LYS A O 1
ATOM 671 N N . GLU A 1 90 ? 12.803 15.417 19.454 1.00 38.59 90 GLU A N 1
ATOM 672 C CA . GLU A 1 90 ? 13.283 14.196 18.779 1.00 38.59 90 GLU A CA 1
ATOM 673 C C . GLU A 1 90 ? 13.366 12.955 19.701 1.00 38.59 90 GLU A C 1
ATOM 675 O O . GLU A 1 90 ? 13.954 11.937 19.353 1.00 38.59 90 GLU A O 1
ATOM 680 N N . LYS A 1 91 ? 12.752 13.003 20.892 1.00 34.28 91 LYS A N 1
ATOM 681 C CA . LYS A 1 91 ? 12.592 11.858 21.809 1.00 34.28 91 LYS A CA 1
ATOM 682 C C . LYS A 1 91 ? 11.263 11.916 22.567 1.00 34.28 91 LYS A C 1
ATOM 684 O O . LYS A 1 91 ? 11.238 11.855 23.794 1.00 34.28 91 LYS A O 1
ATOM 689 N N . ALA A 1 92 ? 10.149 12.070 21.860 1.00 37.94 92 ALA A N 1
ATOM 690 C CA . ALA A 1 92 ? 8.862 11.690 22.429 1.00 37.94 92 ALA A CA 1
ATOM 691 C C . ALA A 1 92 ? 8.648 10.205 22.123 1.00 37.94 92 ALA A C 1
ATOM 693 O O . ALA A 1 92 ? 8.035 9.841 21.127 1.00 37.94 92 ALA A O 1
ATOM 694 N N . GLU A 1 93 ? 9.209 9.347 22.976 1.00 35.44 93 GLU A N 1
ATOM 695 C CA . GLU A 1 93 ? 8.631 8.025 23.200 1.00 35.44 93 GLU A CA 1
ATOM 696 C C . GLU A 1 93 ? 7.123 8.242 23.387 1.00 35.44 93 GLU A C 1
ATOM 698 O O . GLU A 1 93 ? 6.717 9.122 24.151 1.00 35.44 93 GLU A O 1
ATOM 703 N N . ASP A 1 94 ? 6.327 7.557 22.574 1.00 44.94 94 ASP A N 1
ATOM 704 C CA . ASP A 1 94 ? 4.933 7.859 22.257 1.00 44.94 94 ASP A CA 1
ATOM 705 C C . ASP A 1 94 ? 4.035 7.705 23.502 1.00 44.94 94 ASP A C 1
ATOM 707 O O . ASP A 1 94 ? 3.303 6.728 23.657 1.00 44.94 94 ASP A O 1
ATOM 711 N N . SER A 1 95 ? 4.108 8.665 24.434 1.00 47.38 95 SER A N 1
ATOM 712 C CA . SER A 1 95 ? 3.311 8.761 25.665 1.00 47.38 95 SER A CA 1
ATOM 713 C C . SER A 1 95 ? 1.875 9.175 25.329 1.00 47.38 95 SER A C 1
ATOM 715 O O . SER A 1 95 ? 1.305 10.111 25.896 1.00 47.38 95 SER A O 1
ATOM 717 N N . THR A 1 96 ? 1.283 8.481 24.365 1.00 61.88 96 THR A N 1
ATOM 718 C CA . THR A 1 96 ? -0.138 8.539 24.069 1.00 61.88 96 THR A CA 1
ATOM 719 C C . THR A 1 96 ? -0.877 7.915 25.252 1.00 61.88 96 THR A C 1
ATOM 721 O O . THR A 1 96 ? -0.592 6.770 25.618 1.00 61.88 96 THR A O 1
ATOM 724 N N . PRO A 1 97 ? -1.802 8.640 25.908 1.00 73.69 97 PRO A N 1
ATOM 725 C CA . PRO A 1 97 ? -2.547 8.087 27.028 1.00 73.69 97 PRO A CA 1
ATOM 726 C C . PRO A 1 97 ? -3.246 6.792 26.609 1.00 73.69 97 PRO A C 1
ATOM 728 O O . PRO A 1 97 ? -4.007 6.782 25.642 1.00 73.69 97 PRO A O 1
ATOM 731 N N . ALA A 1 98 ? -3.040 5.700 27.351 1.00 77.06 98 ALA A N 1
ATOM 732 C CA . ALA A 1 98 ? -3.703 4.417 27.084 1.00 77.06 98 ALA A CA 1
ATOM 733 C C . ALA A 1 98 ? -5.236 4.564 26.983 1.00 77.06 98 ALA A C 1
ATOM 735 O O . ALA A 1 98 ? -5.886 3.886 26.190 1.00 77.06 98 ALA A O 1
ATOM 736 N N . ALA A 1 99 ? -5.803 5.527 27.717 1.00 78.75 99 ALA A N 1
ATOM 737 C CA . ALA A 1 99 ? -7.212 5.902 27.654 1.00 78.75 99 ALA A CA 1
ATOM 738 C C . ALA A 1 99 ? -7.694 6.303 26.244 1.00 78.75 99 ALA A C 1
ATOM 740 O O . ALA A 1 99 ? -8.851 6.056 25.910 1.00 78.75 99 ALA A O 1
ATOM 741 N N . TRP A 1 100 ? -6.836 6.889 25.402 1.00 86.81 100 TRP A N 1
ATOM 742 C CA . TRP A 1 100 ? -7.190 7.276 24.031 1.00 86.81 100 TRP A CA 1
ATOM 743 C C . TRP A 1 100 ? -7.298 6.064 23.113 1.00 86.81 100 TRP A C 1
ATOM 745 O O . TRP A 1 100 ? -8.264 5.956 22.363 1.00 86.81 100 TRP A O 1
ATOM 755 N N . LYS A 1 101 ? -6.357 5.119 23.231 1.00 80.31 101 LYS A N 1
ATOM 756 C CA . LYS A 1 101 ? -6.409 3.840 22.507 1.00 80.31 101 LYS A CA 1
ATOM 757 C C . LYS A 1 101 ? -7.655 3.044 22.904 1.00 80.31 101 LYS A C 1
ATOM 759 O O . LYS A 1 101 ? -8.363 2.547 22.038 1.00 80.31 101 LYS A O 1
ATOM 764 N N . VAL A 1 102 ? -7.982 3.019 24.200 1.00 81.88 102 VAL A N 1
ATOM 765 C CA . VAL A 1 102 ? -9.217 2.399 24.712 1.00 81.88 102 VAL A CA 1
ATOM 766 C C . VAL A 1 102 ? -10.469 3.068 24.137 1.00 81.88 102 VAL A C 1
ATOM 768 O O . VAL A 1 102 ? -11.418 2.374 23.786 1.00 81.88 102 VAL A O 1
ATOM 771 N N . LEU A 1 103 ? -10.504 4.400 24.034 1.00 85.69 103 LEU A N 1
ATOM 772 C CA . LEU A 1 103 ? -11.647 5.111 23.456 1.00 85.69 103 LEU A CA 1
ATOM 773 C C . LEU A 1 103 ? -11.836 4.783 21.968 1.00 85.69 103 LEU A C 1
ATOM 775 O O . LEU A 1 103 ? -12.958 4.515 21.551 1.00 85.69 103 LEU A O 1
ATOM 779 N N . LEU A 1 104 ? -10.756 4.788 21.185 1.00 85.69 104 LEU A N 1
ATOM 780 C CA . LEU A 1 104 ? -10.796 4.474 19.753 1.00 85.69 104 LEU A CA 1
ATOM 781 C C . LEU A 1 104 ? -11.226 3.023 19.501 1.00 85.69 104 LEU A C 1
ATOM 783 O O . LEU A 1 104 ? -12.147 2.798 18.721 1.00 85.69 104 LEU A O 1
ATOM 787 N N . SER A 1 105 ? -10.671 2.069 20.256 1.00 83.25 105 SER A N 1
ATOM 788 C CA . SER A 1 105 ? -11.083 0.659 20.222 1.00 83.25 105 SER A CA 1
ATOM 789 C C . SER A 1 105 ? -12.566 0.480 20.589 1.00 83.25 105 SER A C 1
ATOM 791 O O . SER A 1 105 ? -13.310 -0.153 19.846 1.00 83.25 105 SER A O 1
ATOM 793 N N . LYS A 1 106 ? -13.065 1.139 21.650 1.00 84.88 106 LYS A N 1
ATOM 794 C CA . LYS A 1 106 ? -14.505 1.125 22.007 1.00 84.88 106 LYS A CA 1
ATOM 795 C C . LYS A 1 106 ? -15.421 1.651 20.901 1.00 84.88 106 LYS A C 1
ATOM 797 O O . LYS A 1 106 ? -16.603 1.314 20.874 1.00 84.88 106 LYS A O 1
ATOM 802 N N . LEU A 1 107 ? -14.904 2.527 20.046 1.00 84.50 107 LEU A N 1
ATOM 803 C CA . LEU A 1 107 ? -15.627 3.100 18.916 1.00 84.50 107 LEU A CA 1
ATOM 804 C C . LEU A 1 107 ? -15.476 2.271 17.633 1.00 84.50 107 LEU A C 1
ATOM 806 O O . LEU A 1 107 ? -16.119 2.609 16.642 1.00 84.50 107 LEU A O 1
ATOM 810 N N . GLY A 1 108 ? -14.654 1.216 17.642 1.00 82.69 108 GLY A N 1
ATOM 811 C CA . GLY A 1 108 ? -14.305 0.435 16.454 1.00 82.69 108 GLY A CA 1
ATOM 812 C C . GLY A 1 108 ? -13.432 1.203 15.455 1.00 82.69 108 GLY A C 1
ATOM 813 O O . GLY A 1 108 ? -13.450 0.901 14.264 1.00 82.69 108 GLY A O 1
ATOM 814 N N . ILE A 1 109 ? -12.713 2.237 15.909 1.00 84.06 109 ILE A N 1
ATOM 815 C CA . ILE A 1 109 ? -11.806 3.032 15.074 1.00 84.06 109 ILE A CA 1
ATOM 816 C C . ILE A 1 109 ? -10.408 2.441 15.225 1.00 84.06 109 ILE A C 1
ATOM 818 O O . ILE A 1 109 ? -9.721 2.710 16.206 1.00 84.06 109 ILE A O 1
ATOM 822 N N . ASN A 1 110 ? -10.002 1.637 14.246 1.00 74.19 110 ASN A N 1
ATOM 823 C CA . ASN A 1 110 ? -8.766 0.842 14.311 1.00 74.19 110 ASN A CA 1
ATOM 824 C C . ASN A 1 110 ? -7.623 1.440 13.491 1.00 74.19 110 ASN A C 1
ATOM 826 O O . ASN A 1 110 ? -6.449 1.243 13.792 1.00 74.19 110 ASN A O 1
ATOM 830 N N . SER A 1 111 ? -7.981 2.200 12.465 1.00 76.56 111 SER A N 1
ATOM 831 C CA . SER A 1 111 ? -7.075 2.972 11.632 1.00 76.56 111 SER A CA 1
ATOM 832 C C . SER A 1 111 ? -7.863 4.094 10.982 1.00 76.56 111 SER A C 1
ATOM 834 O O . SER A 1 111 ? -9.033 3.906 10.638 1.00 76.56 111 SER A O 1
ATOM 836 N N . SER A 1 112 ? -7.203 5.216 10.763 1.00 81.00 112 SER A N 1
ATOM 837 C CA . SER A 1 112 ? -7.774 6.366 10.084 1.00 81.00 112 SER A CA 1
ATOM 838 C C . SER A 1 112 ? -7.288 6.433 8.648 1.00 81.00 112 SER A C 1
ATOM 840 O O . SER A 1 112 ? -6.166 6.019 8.328 1.00 81.00 112 SER A O 1
ATOM 842 N N . ASP A 1 113 ? -8.143 6.950 7.772 1.00 79.06 113 ASP A N 1
ATOM 843 C CA . ASP A 1 113 ? -7.786 7.228 6.393 1.00 79.06 113 ASP A CA 1
ATOM 844 C C . ASP A 1 113 ? -8.138 8.662 5.952 1.00 79.06 113 ASP A C 1
ATOM 846 O O . ASP A 1 113 ? -8.336 9.546 6.786 1.00 79.06 113 ASP A O 1
ATOM 850 N N . GLU A 1 114 ? -8.167 8.907 4.637 1.00 80.81 114 GLU A N 1
ATOM 851 C CA . GLU A 1 114 ? -8.536 10.202 4.050 1.00 80.81 114 GLU A CA 1
ATOM 852 C C . GLU A 1 114 ? -9.900 10.705 4.561 1.00 80.81 114 GLU A C 1
ATOM 854 O O . GLU A 1 114 ? -10.121 11.909 4.688 1.00 80.81 114 GLU A O 1
ATOM 859 N N . PHE A 1 115 ? -10.808 9.800 4.940 1.00 86.00 115 PHE A N 1
ATOM 860 C CA . PHE A 1 115 ? -12.098 10.160 5.508 1.00 86.00 115 PHE A CA 1
ATOM 861 C C . PHE A 1 115 ? -11.964 10.960 6.807 1.00 86.00 115 PHE A C 1
ATOM 863 O O . PHE A 1 115 ? -12.563 12.029 6.932 1.00 86.00 115 PHE A O 1
ATOM 870 N N . GLU A 1 116 ? -11.184 10.480 7.781 1.00 88.44 116 GLU A N 1
ATOM 871 C CA . GLU A 1 116 ? -10.991 11.194 9.047 1.00 88.44 116 GLU A CA 1
ATOM 872 C C . GLU A 1 116 ? -10.353 12.569 8.832 1.00 88.44 116 GLU A C 1
ATOM 874 O O . GLU A 1 116 ? -10.752 13.536 9.485 1.00 88.44 116 GLU A O 1
ATOM 879 N N . GLU A 1 117 ? -9.412 12.676 7.892 1.00 85.19 117 GLU A N 1
ATOM 880 C CA . GLU A 1 117 ? -8.770 13.940 7.525 1.00 85.19 117 GLU A CA 1
ATOM 881 C C . GLU A 1 117 ? -9.794 14.951 6.987 1.00 85.19 117 GLU A C 1
ATOM 883 O O . GLU A 1 117 ? -9.858 16.088 7.467 1.00 85.19 117 GLU A O 1
ATOM 888 N N . LEU A 1 118 ? -10.662 14.524 6.065 1.00 84.00 118 LEU A N 1
ATOM 889 C CA . LEU A 1 118 ? -11.726 15.360 5.502 1.00 84.00 118 LEU A CA 1
ATOM 890 C C . LEU A 1 118 ? -12.746 15.793 6.564 1.00 84.00 118 LEU A C 1
ATOM 892 O O . LEU A 1 118 ? -13.182 16.949 6.578 1.00 84.00 118 LEU A O 1
ATOM 896 N N . VAL A 1 119 ? -13.111 14.901 7.490 1.00 87.94 119 VAL A N 1
ATOM 897 C CA . VAL A 1 119 ? -14.036 15.227 8.588 1.00 87.94 119 VAL A CA 1
ATOM 898 C C . VAL A 1 119 ? -13.397 16.229 9.559 1.00 87.94 119 VAL A C 1
ATOM 900 O O . VAL A 1 119 ? -14.059 17.183 9.981 1.00 87.94 119 VAL A O 1
ATOM 903 N N . VAL A 1 120 ? -12.113 16.067 9.901 1.00 87.56 120 VAL A N 1
ATOM 904 C CA . VAL A 1 120 ? -11.376 17.026 10.743 1.00 87.56 120 VAL A CA 1
ATOM 905 C C . VAL A 1 120 ? -11.275 18.391 10.063 1.00 87.56 120 VAL A C 1
ATOM 907 O O . VAL A 1 120 ? -11.574 19.404 10.704 1.00 87.56 120 VAL A O 1
ATOM 910 N N . ALA A 1 121 ? -10.914 18.430 8.778 1.00 83.12 121 ALA A N 1
ATOM 911 C CA . ALA A 1 121 ? -10.843 19.662 7.994 1.00 83.12 121 ALA A CA 1
ATOM 912 C C . ALA A 1 121 ? -12.203 20.376 7.949 1.00 83.12 121 ALA A C 1
ATOM 914 O O . ALA A 1 121 ? -12.288 21.582 8.197 1.00 83.12 121 ALA A O 1
ATOM 915 N N . PHE A 1 122 ? -13.289 19.626 7.740 1.00 85.38 122 PHE A N 1
ATOM 916 C CA . PHE A 1 122 ? -14.641 20.176 7.741 1.00 85.38 122 PHE A CA 1
ATOM 917 C C . PHE A 1 122 ? -15.000 20.836 9.076 1.00 85.38 122 PHE A C 1
ATOM 919 O O . PHE A 1 122 ? -15.534 21.946 9.105 1.00 85.38 122 PHE A O 1
ATOM 926 N N . VAL A 1 123 ? -14.730 20.158 10.192 1.00 86.06 123 VAL A N 1
ATOM 927 C CA . VAL A 1 123 ? -15.118 20.654 11.516 1.00 86.06 123 VAL A CA 1
ATOM 928 C C . VAL A 1 123 ? -14.250 21.837 11.967 1.00 86.06 123 VAL A C 1
ATOM 930 O O . VAL A 1 123 ? -14.736 22.687 12.715 1.00 86.06 123 VAL A O 1
ATOM 933 N N . ARG A 1 124 ? -13.000 21.931 11.495 1.00 82.00 124 ARG A N 1
ATOM 934 C CA . ARG A 1 124 ? -12.102 23.066 11.761 1.00 82.00 124 ARG A CA 1
ATOM 935 C C . ARG A 1 124 ? -12.418 24.290 10.920 1.00 82.00 124 ARG A C 1
ATOM 937 O O . ARG A 1 124 ? -12.652 25.367 11.464 1.00 82.00 124 ARG A O 1
ATOM 944 N N . ASP A 1 125 ? -12.425 24.107 9.607 1.00 78.69 125 ASP A N 1
ATOM 945 C CA . ASP A 1 125 ? -12.388 25.219 8.661 1.00 78.69 125 ASP A CA 1
ATOM 946 C C . ASP A 1 125 ? -13.779 25.555 8.116 1.00 78.69 125 ASP A C 1
ATOM 948 O O . ASP A 1 125 ? -13.947 26.520 7.369 1.00 78.69 125 ASP A O 1
ATOM 952 N N . GLY A 1 126 ? -14.787 24.733 8.431 1.00 72.75 126 GLY A N 1
ATOM 953 C CA . GLY A 1 126 ? -16.137 24.839 7.877 1.00 72.75 126 GLY A CA 1
ATOM 954 C C . GLY A 1 126 ? -16.206 24.572 6.370 1.00 72.75 126 GLY A C 1
ATOM 955 O O . GLY A 1 126 ? -17.286 24.680 5.780 1.00 72.75 126 GLY A O 1
ATOM 956 N N . ARG A 1 127 ? -15.074 24.236 5.734 1.00 66.44 127 ARG A N 1
ATOM 957 C CA . ARG A 1 127 ? -14.975 23.949 4.303 1.00 66.44 127 ARG A CA 1
ATOM 958 C C . ARG A 1 127 ? -15.519 22.557 4.041 1.00 66.44 127 ARG A C 1
ATOM 960 O O . ARG A 1 127 ? -14.931 21.553 4.421 1.00 66.44 127 ARG A O 1
ATOM 967 N N . HIS A 1 128 ? -16.680 22.525 3.404 1.00 67.88 128 HIS A N 1
ATOM 968 C CA . HIS A 1 128 ? -17.320 21.298 2.966 1.00 67.88 128 HIS A CA 1
ATOM 969 C C . HIS A 1 128 ? -16.814 20.919 1.585 1.00 67.88 128 HIS A C 1
ATOM 971 O O . HIS A 1 128 ? -17.321 21.438 0.591 1.00 67.88 128 HIS A O 1
ATOM 977 N N . ASP A 1 129 ? -15.864 19.991 1.518 1.00 74.19 129 ASP A N 1
ATOM 978 C CA . ASP A 1 129 ? -15.628 19.275 0.272 1.00 74.19 129 ASP A CA 1
ATOM 979 C C . ASP A 1 129 ? -16.569 18.069 0.189 1.00 74.19 129 ASP A C 1
ATOM 981 O O . ASP A 1 129 ? -16.205 16.922 0.445 1.00 74.19 129 ASP A O 1
ATOM 985 N N . ALA A 1 130 ? -17.833 18.368 -0.129 1.00 71.25 130 ALA A N 1
ATOM 986 C CA . ALA A 1 130 ? -18.869 17.354 -0.313 1.00 71.25 130 ALA A CA 1
ATOM 987 C C . ALA A 1 130 ? -18.442 16.297 -1.334 1.00 71.25 130 ALA A C 1
ATOM 989 O O . ALA A 1 130 ? -18.757 15.125 -1.173 1.00 71.25 130 ALA A O 1
ATOM 990 N N . LYS A 1 131 ? -17.733 16.734 -2.384 1.00 75.25 131 LYS A N 1
ATOM 991 C CA . LYS A 1 131 ? -17.328 15.881 -3.496 1.00 75.25 131 LYS A CA 1
ATOM 992 C C . LYS A 1 131 ? -16.203 14.944 -3.084 1.00 75.25 131 LYS A C 1
ATOM 994 O O . LYS A 1 131 ? -16.264 13.780 -3.450 1.00 75.25 131 LYS A O 1
ATOM 999 N N . ALA A 1 132 ? -15.225 15.418 -2.312 1.00 77.12 132 ALA A N 1
ATOM 1000 C CA . ALA A 1 132 ? -14.165 14.562 -1.782 1.00 77.12 132 ALA A CA 1
ATOM 1001 C C . ALA A 1 132 ? -14.725 13.507 -0.815 1.00 77.12 132 ALA A C 1
ATOM 1003 O O . ALA A 1 132 ? -14.429 12.325 -0.953 1.00 77.12 132 ALA A O 1
ATOM 1004 N N . ILE A 1 133 ? -15.612 13.902 0.106 1.00 80.69 133 ILE A N 1
ATOM 1005 C CA . ILE A 1 133 ? -16.248 12.957 1.040 1.00 80.69 133 ILE A CA 1
ATOM 1006 C C . ILE A 1 133 ? -17.123 11.948 0.288 1.00 80.69 133 ILE A C 1
ATOM 1008 O O . ILE A 1 133 ? -17.065 10.752 0.571 1.00 80.69 133 ILE A O 1
ATOM 1012 N N . GLU A 1 134 ? -17.904 12.402 -0.694 1.00 80.25 134 GLU A N 1
ATOM 1013 C CA . GLU A 1 134 ? -18.685 11.513 -1.553 1.00 80.25 134 GLU A CA 1
ATOM 1014 C C . GLU A 1 134 ? -17.779 10.562 -2.339 1.00 80.25 134 GLU A C 1
ATOM 1016 O O . GLU A 1 134 ? -18.069 9.373 -2.379 1.00 80.25 134 GLU A O 1
ATOM 1021 N N . ALA A 1 135 ? -16.660 11.032 -2.893 1.00 77.88 135 ALA A N 1
ATOM 1022 C CA . ALA A 1 135 ? -15.701 10.193 -3.605 1.00 77.88 135 ALA A CA 1
ATOM 1023 C C . ALA A 1 135 ? -15.098 9.105 -2.704 1.00 77.88 135 ALA A C 1
ATOM 1025 O O . ALA A 1 135 ? -15.055 7.946 -3.113 1.00 77.88 135 ALA A O 1
ATOM 1026 N N . VAL A 1 136 ? -14.721 9.434 -1.463 1.00 80.56 136 VAL A N 1
ATOM 1027 C CA . VAL A 1 136 ? -14.219 8.451 -0.487 1.00 80.56 136 VAL A CA 1
ATOM 1028 C C . VAL A 1 136 ? -15.298 7.419 -0.140 1.00 80.56 136 VAL A C 1
ATOM 1030 O O . VAL A 1 136 ? -15.038 6.216 -0.155 1.00 80.56 136 VAL A O 1
ATOM 1033 N N . ILE A 1 137 ? -16.542 7.853 0.089 1.00 82.12 137 ILE A N 1
ATOM 1034 C CA . ILE A 1 137 ? -17.669 6.945 0.361 1.00 82.12 137 ILE A CA 1
ATOM 1035 C C . ILE A 1 137 ? -17.998 6.076 -0.857 1.00 82.12 137 ILE A C 1
ATOM 1037 O O . ILE A 1 137 ? -18.290 4.890 -0.700 1.00 82.12 137 ILE A O 1
ATOM 1041 N N .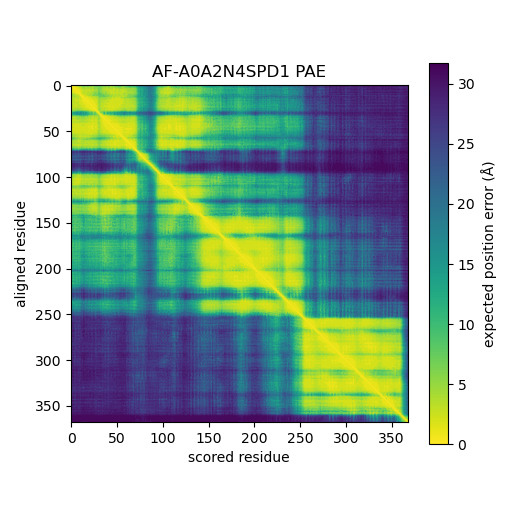 GLN A 1 138 ? -17.960 6.628 -2.071 1.00 75.44 138 GLN A N 1
ATOM 1042 C CA . GLN A 1 138 ? -18.125 5.848 -3.298 1.00 75.44 138 GLN A CA 1
ATOM 1043 C C . GLN A 1 138 ? -16.973 4.864 -3.475 1.00 75.44 138 GLN A C 1
ATOM 1045 O O . GLN A 1 138 ? -17.219 3.740 -3.893 1.00 75.44 138 GLN A O 1
ATOM 1050 N N . GLY A 1 139 ? -15.754 5.227 -3.071 1.00 77.69 139 GLY A N 1
ATOM 1051 C CA . GLY A 1 139 ? -14.624 4.310 -2.965 1.00 77.69 139 GLY A CA 1
ATOM 1052 C C . GLY A 1 139 ? -14.921 3.146 -2.020 1.00 77.69 139 GLY A C 1
ATOM 1053 O O . GLY A 1 139 ? -14.723 1.994 -2.393 1.00 77.69 139 GLY A O 1
ATOM 1054 N N . TYR A 1 140 ? -15.489 3.409 -0.839 1.00 79.75 140 TYR A N 1
ATOM 1055 C CA . TYR A 1 140 ? -15.926 2.349 0.079 1.00 79.75 140 TYR A CA 1
ATOM 1056 C C . TYR A 1 140 ? -17.053 1.485 -0.489 1.00 79.75 140 TYR A C 1
ATOM 1058 O O . TYR A 1 140 ? -17.076 0.289 -0.235 1.00 79.75 140 TYR A O 1
ATOM 1066 N N . ARG A 1 141 ? -17.991 2.060 -1.253 1.00 75.31 141 ARG A N 1
ATOM 1067 C CA . ARG A 1 141 ? -19.070 1.301 -1.912 1.00 75.31 141 ARG A CA 1
ATOM 1068 C C . ARG A 1 141 ? -18.549 0.453 -3.066 1.00 75.31 141 ARG A C 1
ATOM 1070 O O . ARG A 1 141 ? -18.935 -0.700 -3.202 1.00 75.31 141 ARG A O 1
ATOM 1077 N N . HIS A 1 142 ? -17.669 1.013 -3.887 1.00 67.50 142 HIS A N 1
ATOM 1078 C CA . HIS A 1 142 ? -17.020 0.296 -4.978 1.00 67.50 142 HIS A CA 1
ATOM 1079 C C . HIS A 1 142 ? -16.175 -0.864 -4.441 1.00 67.50 142 HIS A C 1
ATOM 1081 O O . HIS A 1 142 ? -16.177 -1.950 -5.013 1.00 67.50 142 HIS A O 1
ATOM 1087 N N . ASN A 1 143 ? -15.554 -0.652 -3.279 1.00 72.12 143 ASN A N 1
ATOM 1088 C CA . ASN A 1 143 ? -14.746 -1.630 -2.566 1.00 72.12 143 ASN A CA 1
ATOM 1089 C C . ASN A 1 143 ? -15.487 -2.243 -1.367 1.00 72.12 143 ASN A C 1
ATOM 1091 O O . ASN A 1 143 ? -14.845 -2.595 -0.379 1.00 72.12 143 ASN A O 1
ATOM 1095 N N . GLU A 1 144 ? -16.818 -2.383 -1.430 1.00 76.12 144 GLU A N 1
ATOM 1096 C CA . GLU A 1 144 ? -17.630 -2.866 -0.299 1.00 76.12 144 GLU A CA 1
ATOM 1097 C C . GLU A 1 144 ? -17.120 -4.215 0.219 1.00 76.12 144 GLU A C 1
ATOM 1099 O O . GLU A 1 144 ? -16.948 -4.394 1.424 1.00 76.12 144 GLU A O 1
ATOM 1104 N N . LYS A 1 145 ? -16.758 -5.118 -0.699 1.00 73.12 145 LYS A N 1
ATOM 1105 C CA . LYS A 1 145 ? -16.138 -6.408 -0.371 1.00 73.12 145 LYS A CA 1
ATOM 1106 C C . LYS A 1 145 ? -14.820 -6.247 0.387 1.00 73.12 145 LYS A C 1
ATOM 1108 O O . LYS A 1 145 ? -14.630 -6.909 1.400 1.00 73.12 145 LYS A O 1
ATOM 1113 N N . CYS A 1 146 ? -13.948 -5.329 -0.030 1.00 75.00 146 CYS A N 1
ATOM 1114 C CA . CYS A 1 146 ? -12.701 -5.038 0.683 1.00 75.00 146 CYS A CA 1
ATOM 1115 C C . CYS A 1 146 ? -12.960 -4.429 2.063 1.00 75.00 146 CYS A C 1
ATOM 1117 O O . CYS A 1 146 ? -12.260 -4.757 3.020 1.00 75.00 146 CYS A O 1
ATOM 1119 N N . THR A 1 147 ? -13.971 -3.568 2.201 1.00 73.94 147 THR A N 1
ATOM 1120 C CA . THR A 1 147 ? -14.372 -3.016 3.501 1.00 73.94 147 THR A CA 1
ATOM 1121 C C . THR A 1 147 ? -14.884 -4.114 4.432 1.00 73.94 147 THR A C 1
ATOM 1123 O O . THR A 1 147 ? -14.446 -4.175 5.578 1.00 73.94 147 THR A O 1
ATOM 1126 N N . GLU A 1 148 ? -15.739 -5.019 3.949 1.00 80.38 148 GLU A N 1
ATOM 1127 C CA . GLU A 1 148 ? -16.202 -6.171 4.730 1.00 80.38 148 GLU A CA 1
ATOM 1128 C C . GLU A 1 148 ? -15.056 -7.106 5.124 1.00 80.38 148 GLU A C 1
ATOM 1130 O O . GLU A 1 148 ? -14.952 -7.499 6.283 1.00 80.38 148 GLU A O 1
ATOM 1135 N N . SER A 1 149 ? -14.180 -7.454 4.181 1.00 83.31 149 SER A N 1
ATOM 1136 C CA . SER A 1 149 ? -13.045 -8.348 4.430 1.00 83.31 149 SER A CA 1
ATOM 1137 C C . SER A 1 149 ? -12.064 -7.752 5.442 1.00 83.31 149 SER A C 1
ATOM 1139 O O . SER A 1 149 ? -11.569 -8.470 6.308 1.00 83.31 149 SER A O 1
ATOM 1141 N N . ARG A 1 150 ? -11.850 -6.430 5.421 1.00 79.94 150 ARG A N 1
ATOM 1142 C CA . ARG A 1 150 ? -11.076 -5.722 6.455 1.00 79.94 150 ARG A CA 1
ATOM 1143 C C . ARG A 1 150 ? -11.760 -5.737 7.819 1.00 79.94 150 ARG A C 1
ATOM 1145 O O . ARG A 1 150 ? -11.080 -5.935 8.823 1.00 79.94 150 ARG A O 1
ATOM 1152 N N . SER A 1 151 ? -13.080 -5.548 7.872 1.00 80.94 151 SER A N 1
ATOM 1153 C CA . SER A 1 151 ? -13.837 -5.670 9.124 1.00 80.94 151 SER A CA 1
ATOM 1154 C C . SER A 1 151 ? -13.718 -7.077 9.712 1.00 80.94 151 SER A C 1
ATOM 1156 O O . SER A 1 151 ? -13.408 -7.202 10.891 1.00 80.94 151 SER A O 1
ATOM 1158 N N . LEU A 1 152 ? -13.854 -8.119 8.886 1.00 85.31 152 LEU A N 1
ATOM 1159 C CA . LEU A 1 152 ? -13.666 -9.512 9.307 1.00 85.31 152 LEU A CA 1
ATOM 1160 C C . LEU A 1 152 ? -12.241 -9.782 9.800 1.00 85.31 152 LEU A C 1
ATOM 1162 O O . LEU A 1 152 ? -12.059 -10.451 10.814 1.00 85.31 152 LEU A O 1
ATOM 1166 N N . ALA A 1 153 ? -11.226 -9.251 9.111 1.00 86.81 153 ALA A N 1
ATOM 1167 C CA . ALA A 1 153 ? -9.836 -9.408 9.531 1.00 86.81 153 ALA A CA 1
ATOM 1168 C C . ALA A 1 153 ? -9.618 -8.777 10.911 1.00 86.81 153 ALA A C 1
ATOM 1170 O O . ALA A 1 153 ? -8.992 -9.378 11.777 1.00 86.81 153 ALA A O 1
ATOM 1171 N N . HIS A 1 154 ? -10.183 -7.590 11.139 1.00 82.62 154 HIS A N 1
ATOM 1172 C CA . HIS A 1 154 ? -10.118 -6.929 12.435 1.00 82.62 154 HIS A CA 1
ATOM 1173 C C . HIS A 1 154 ? -10.848 -7.705 13.540 1.00 82.62 154 HIS A C 1
ATOM 1175 O O . HIS A 1 154 ? -10.289 -7.875 14.619 1.00 82.62 154 HIS A O 1
ATOM 1181 N N . GLU A 1 155 ? -12.057 -8.205 13.282 1.00 85.69 155 GLU A N 1
ATOM 1182 C CA . GLU A 1 155 ? -12.787 -9.041 14.244 1.00 85.69 155 GLU A CA 1
ATOM 1183 C C . GLU A 1 155 ? -11.982 -10.289 14.622 1.00 85.69 155 GLU A C 1
ATOM 1185 O O . GLU A 1 155 ? -11.883 -10.619 15.803 1.00 85.69 155 GLU A O 1
ATOM 1190 N N . PHE A 1 156 ? -11.335 -10.930 13.647 1.00 89.56 156 PHE A N 1
ATOM 1191 C CA . PHE A 1 156 ? -10.419 -12.036 13.906 1.00 89.56 156 PHE A CA 1
ATOM 1192 C C . PHE A 1 156 ? -9.236 -11.607 14.787 1.00 89.56 156 PHE A C 1
ATOM 1194 O O . PHE A 1 156 ? -8.971 -12.266 15.788 1.00 89.56 156 PHE A O 1
ATOM 1201 N N . PHE A 1 157 ? -8.567 -10.487 14.477 1.00 85.56 157 PHE A N 1
ATOM 1202 C CA . PHE A 1 157 ? -7.470 -9.956 15.300 1.00 85.56 157 PHE A CA 1
ATOM 1203 C C . PHE A 1 157 ? -7.908 -9.697 16.748 1.00 85.56 157 PHE A C 1
ATOM 1205 O O . PHE A 1 157 ? -7.169 -10.009 17.683 1.00 85.56 157 PHE A O 1
ATOM 1212 N N . GLU A 1 158 ? -9.093 -9.120 16.948 1.00 84.69 158 GLU A N 1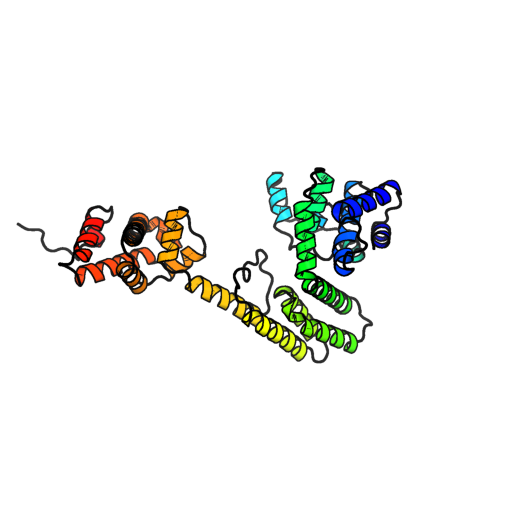
ATOM 1213 C CA . GLU A 1 158 ? -9.634 -8.848 18.282 1.00 84.69 158 GLU A CA 1
ATOM 1214 C C . GLU A 1 158 ? -9.923 -10.143 19.041 1.00 84.69 158 GLU A C 1
ATOM 1216 O O . GLU A 1 158 ? -9.499 -10.289 20.188 1.00 84.69 158 GLU A O 1
ATOM 1221 N N . ARG A 1 159 ? -10.587 -11.111 18.399 1.00 86.25 159 ARG A N 1
ATOM 1222 C CA . ARG A 1 159 ? -10.886 -12.409 19.014 1.00 86.25 159 ARG A CA 1
ATOM 1223 C C . ARG A 1 159 ? -9.619 -13.196 19.330 1.00 86.25 159 ARG A C 1
ATOM 1225 O O . ARG A 1 159 ? -9.487 -13.691 20.441 1.00 86.25 159 ARG A O 1
ATOM 1232 N N . PHE A 1 160 ? -8.662 -13.248 18.409 1.00 86.19 160 PHE A N 1
ATOM 1233 C CA . PHE A 1 160 ? -7.396 -13.947 18.611 1.00 86.19 160 PHE A CA 1
ATOM 1234 C C . PHE A 1 160 ? -6.588 -13.356 19.778 1.00 86.19 160 PHE A C 1
ATOM 1236 O O . PHE A 1 160 ? -6.052 -14.092 20.601 1.00 86.19 160 PHE A O 1
ATOM 1243 N N . ASN A 1 161 ? -6.510 -12.024 19.883 1.00 82.31 161 ASN A N 1
ATOM 1244 C CA . ASN A 1 161 ? -5.696 -11.374 20.914 1.00 82.31 161 ASN A CA 1
ATOM 1245 C C . ASN A 1 161 ? -6.400 -11.268 22.279 1.00 82.31 161 ASN A C 1
ATOM 1247 O O . ASN A 1 161 ? -5.737 -11.344 23.314 1.00 82.31 161 ASN A O 1
ATOM 1251 N N . TRP A 1 162 ? -7.718 -11.045 22.301 1.00 82.94 162 TRP A N 1
ATOM 1252 C CA . TRP A 1 162 ? -8.464 -10.712 23.525 1.00 82.94 162 TRP A CA 1
ATOM 1253 C C . TRP A 1 162 ? -9.519 -11.748 23.919 1.00 82.94 162 TRP A C 1
ATOM 1255 O O . TRP A 1 162 ? -9.926 -11.787 25.083 1.00 82.94 162 TRP A O 1
ATOM 1265 N N . GLY A 1 163 ? -9.952 -12.600 22.991 1.00 78.69 163 GLY A N 1
ATOM 1266 C CA . GLY A 1 163 ? -10.900 -13.693 23.207 1.00 78.69 163 GLY A CA 1
ATOM 1267 C C . GLY A 1 163 ? -10.248 -14.899 23.875 1.00 78.69 163 GLY A C 1
ATOM 1268 O O . GLY A 1 163 ? -10.305 -16.002 23.358 1.00 78.69 163 GLY A O 1
ATOM 1269 N N . VAL A 1 164 ? -9.637 -14.709 25.049 1.00 74.56 164 VAL A N 1
ATOM 1270 C CA . VAL A 1 164 ? -8.856 -15.747 25.762 1.00 74.56 164 VAL A CA 1
ATOM 1271 C C . VAL A 1 164 ? -9.685 -17.002 26.104 1.00 74.56 164 VAL A C 1
ATOM 1273 O O . VAL A 1 164 ? -9.131 -18.054 26.409 1.00 74.56 164 VAL A O 1
ATOM 1276 N N . THR A 1 165 ? -11.016 -16.901 26.089 1.00 78.25 165 THR A N 1
ATOM 1277 C CA . THR A 1 165 ? -11.948 -18.013 26.335 1.00 78.25 165 THR A CA 1
ATOM 1278 C C . THR A 1 165 ? -12.532 -18.628 25.066 1.00 78.25 165 THR A C 1
ATOM 1280 O O . THR A 1 165 ? -13.307 -19.579 25.173 1.00 78.25 165 THR A O 1
ATOM 1283 N N . ASP A 1 166 ? -12.237 -18.062 23.898 1.00 78.44 166 ASP A N 1
ATOM 1284 C CA . ASP A 1 166 ? -12.750 -18.563 22.629 1.00 78.44 166 ASP A CA 1
ATOM 1285 C C . ASP A 1 166 ? -12.111 -19.918 22.317 1.00 78.44 166 ASP A C 1
ATOM 1287 O O . ASP A 1 166 ? -10.967 -20.193 22.680 1.00 78.44 166 ASP A O 1
ATOM 1291 N N . CYS A 1 167 ? -12.875 -20.796 21.671 1.00 84.56 167 CYS A N 1
ATOM 1292 C CA . CYS A 1 167 ? -12.352 -22.079 21.238 1.00 84.56 167 CYS A CA 1
ATOM 1293 C C . CYS A 1 167 ? -11.487 -21.889 19.989 1.00 84.56 167 CYS A C 1
ATOM 1295 O O . CYS A 1 167 ? -11.912 -21.229 19.038 1.00 84.56 167 CYS A O 1
ATOM 1297 N N . ASP A 1 168 ? -10.318 -22.527 19.960 1.00 86.50 168 ASP A N 1
ATOM 1298 C CA . ASP A 1 168 ? -9.443 -22.524 18.787 1.00 86.50 168 ASP A CA 1
ATOM 1299 C C . ASP A 1 168 ? -10.173 -22.990 17.513 1.00 86.50 168 ASP A C 1
ATOM 1301 O O . ASP A 1 168 ? -9.917 -22.453 16.440 1.00 86.50 168 ASP A O 1
ATOM 1305 N N . ASP A 1 169 ? -11.137 -23.914 17.617 1.00 86.69 169 ASP A N 1
ATOM 1306 C CA . ASP A 1 169 ? -11.944 -24.375 16.477 1.00 86.69 169 ASP A CA 1
ATOM 1307 C C . ASP A 1 169 ? -12.787 -23.241 15.856 1.00 86.69 169 ASP A C 1
ATOM 1309 O O . ASP A 1 169 ? -12.950 -23.182 14.633 1.00 86.69 169 ASP A O 1
ATOM 1313 N N . ASP A 1 170 ? -13.283 -22.304 16.672 1.00 87.69 170 ASP A N 1
ATOM 1314 C CA . ASP A 1 170 ? -14.026 -21.135 16.190 1.00 87.69 170 ASP A CA 1
ATOM 1315 C C . ASP A 1 170 ? -13.091 -20.135 15.495 1.00 87.69 170 ASP A C 1
ATOM 1317 O O . ASP A 1 170 ? -13.453 -19.562 14.463 1.00 87.69 170 ASP A O 1
ATOM 1321 N N . LEU A 1 171 ? -11.876 -19.948 16.024 1.00 88.44 171 LEU A N 1
ATOM 1322 C CA . LEU A 1 171 ? -10.849 -19.105 15.403 1.00 88.44 171 LEU A CA 1
ATOM 1323 C C . LEU A 1 171 ? -10.373 -19.706 14.073 1.00 88.44 171 LEU A C 1
ATOM 1325 O O . LEU A 1 171 ? -10.231 -18.986 13.086 1.00 88.44 171 LEU A O 1
ATOM 1329 N N . VAL A 1 172 ? -10.207 -21.028 14.002 1.00 91.50 172 VAL A N 1
ATOM 1330 C CA . VAL A 1 172 ? -9.897 -21.740 12.754 1.00 91.50 172 VAL A CA 1
ATOM 1331 C C . VAL A 1 172 ? -11.030 -21.569 11.736 1.00 91.50 172 VAL A C 1
ATOM 1333 O O . VAL A 1 172 ? -10.765 -21.305 10.561 1.00 91.50 172 VAL A O 1
ATOM 1336 N N . ALA A 1 173 ? -12.295 -21.651 12.157 1.00 90.50 173 ALA A N 1
ATOM 1337 C CA . ALA A 1 173 ? -13.431 -21.425 11.264 1.00 90.50 173 ALA A CA 1
ATOM 1338 C C . ALA A 1 173 ? -13.462 -19.990 10.702 1.00 90.50 173 ALA A C 1
ATOM 1340 O O . ALA A 1 173 ? -13.775 -19.794 9.524 1.00 90.50 173 ALA A O 1
ATOM 1341 N N . ASP A 1 174 ? -13.112 -18.989 11.510 1.00 89.25 174 ASP A N 1
ATOM 1342 C CA . ASP A 1 174 ? -12.997 -17.600 11.056 1.00 89.25 174 ASP A CA 1
ATOM 1343 C C . ASP A 1 174 ? -11.798 -17.389 10.123 1.00 89.25 174 ASP A C 1
ATOM 1345 O O . ASP A 1 174 ? -11.934 -16.715 9.097 1.00 89.25 174 ASP A O 1
ATOM 1349 N N . ALA A 1 175 ? -10.664 -18.040 10.397 1.00 91.19 175 ALA A N 1
ATOM 1350 C CA . ALA A 1 175 ? -9.509 -18.038 9.504 1.00 91.19 175 ALA A CA 1
ATOM 1351 C C . ALA A 1 175 ? -9.866 -18.588 8.113 1.00 91.19 175 ALA A C 1
ATOM 1353 O O . ALA A 1 175 ? -9.537 -17.973 7.098 1.00 91.19 175 ALA A O 1
ATOM 1354 N N . VAL A 1 176 ? -10.631 -19.683 8.042 1.00 92.56 176 VAL A N 1
ATOM 1355 C CA . VAL A 1 176 ? -11.111 -20.251 6.768 1.00 92.56 176 VAL A CA 1
ATOM 1356 C C . VAL A 1 176 ? -12.004 -19.268 5.999 1.00 92.56 176 VAL A C 1
ATOM 1358 O O . VAL A 1 176 ? -11.886 -19.156 4.776 1.00 92.56 176 VAL A O 1
ATOM 1361 N N . LYS A 1 177 ? -12.872 -18.508 6.685 1.00 91.94 177 LYS A N 1
ATOM 1362 C CA . LYS A 1 177 ? -13.687 -17.461 6.036 1.00 91.94 177 LYS A CA 1
ATOM 1363 C C . LYS A 1 177 ? -12.818 -16.344 5.456 1.00 91.94 177 LYS A C 1
ATOM 1365 O O . LYS A 1 177 ? -13.126 -15.849 4.372 1.00 91.94 177 LYS A O 1
ATOM 1370 N N . LEU A 1 178 ? -11.752 -15.956 6.158 1.00 91.81 178 LEU A N 1
ATOM 1371 C CA . LEU A 1 178 ? -10.808 -14.935 5.696 1.00 91.81 178 LEU A CA 1
ATOM 1372 C C . LEU A 1 178 ? -10.005 -15.401 4.483 1.00 91.81 178 LEU A C 1
ATOM 1374 O O . LEU A 1 178 ? -9.886 -14.650 3.517 1.00 91.81 178 LEU A O 1
ATOM 1378 N N . ILE A 1 179 ? -9.539 -16.652 4.482 1.00 92.50 179 ILE A N 1
ATOM 1379 C CA . ILE A 1 179 ? -8.843 -17.257 3.336 1.00 92.50 179 ILE A CA 1
ATOM 1380 C C . ILE A 1 179 ? -9.729 -17.218 2.083 1.00 92.50 179 ILE A C 1
ATOM 1382 O O . ILE A 1 179 ? -9.272 -16.834 1.008 1.00 92.50 179 ILE A O 1
ATOM 1386 N N . ALA A 1 180 ? -11.026 -17.514 2.211 1.00 91.50 180 ALA A N 1
ATOM 1387 C CA . ALA A 1 180 ? -11.965 -17.448 1.087 1.00 91.50 180 ALA A CA 1
ATOM 1388 C C . ALA A 1 180 ? -12.147 -16.030 0.502 1.00 91.50 180 ALA A C 1
ATOM 1390 O O . ALA A 1 180 ? -12.618 -15.889 -0.627 1.00 91.50 180 ALA A O 1
ATOM 1391 N N . ARG A 1 181 ? -11.783 -14.984 1.255 1.00 90.19 181 ARG A N 1
ATOM 1392 C CA . ARG A 1 181 ? -11.871 -13.569 0.860 1.00 90.19 181 ARG A CA 1
ATOM 1393 C C . ARG A 1 181 ? -10.501 -12.910 0.678 1.00 90.19 181 ARG A C 1
ATOM 1395 O O . ARG A 1 181 ? -10.403 -11.688 0.625 1.00 90.19 181 ARG A O 1
ATOM 1402 N N . VAL A 1 182 ? -9.436 -13.702 0.561 1.00 90.25 182 VAL A N 1
ATOM 1403 C CA . VAL A 1 182 ? -8.057 -13.197 0.545 1.00 90.25 182 VAL A CA 1
ATOM 1404 C C . VAL A 1 182 ? -7.764 -12.229 -0.609 1.00 90.25 182 VAL A C 1
ATOM 1406 O O . VAL A 1 182 ? -6.936 -11.335 -0.463 1.00 90.25 182 VAL A O 1
ATOM 1409 N N . ALA A 1 183 ? -8.482 -12.353 -1.729 1.00 86.56 183 ALA A N 1
ATOM 1410 C CA . ALA A 1 183 ? -8.374 -11.440 -2.868 1.00 86.56 183 ALA A CA 1
ATOM 1411 C C . ALA A 1 183 ? -8.776 -9.991 -2.531 1.00 86.56 183 ALA A C 1
ATOM 1413 O O . ALA A 1 183 ? -8.316 -9.060 -3.183 1.00 86.56 183 ALA A O 1
ATOM 1414 N N . ASP A 1 184 ? -9.599 -9.794 -1.500 1.00 85.06 184 ASP A N 1
ATOM 1415 C CA . ASP A 1 184 ? -10.068 -8.475 -1.069 1.00 85.06 184 ASP A CA 1
ATOM 1416 C C . ASP A 1 184 ? -9.142 -7.834 -0.006 1.00 85.06 184 ASP A C 1
ATOM 1418 O O . ASP A 1 184 ? -9.441 -6.756 0.520 1.00 85.06 184 ASP A O 1
ATOM 1422 N N . LEU A 1 185 ? -8.034 -8.500 0.355 1.00 84.31 185 LEU A N 1
ATOM 1423 C CA . LEU A 1 185 ? -7.091 -8.082 1.398 1.00 84.31 185 LEU A CA 1
ATOM 1424 C C . LEU A 1 185 ? -5.754 -7.604 0.810 1.00 84.31 185 LEU A C 1
ATOM 1426 O O . LEU A 1 185 ? -5.273 -8.095 -0.213 1.00 84.31 185 LEU A O 1
ATOM 1430 N N . ASP A 1 186 ? -5.108 -6.660 1.494 1.00 81.31 186 ASP A N 1
ATOM 1431 C CA . ASP A 1 186 ? -3.766 -6.200 1.135 1.00 81.31 186 ASP A CA 1
ATOM 1432 C C . ASP A 1 186 ? -2.663 -7.117 1.701 1.00 81.31 186 ASP A C 1
ATOM 1434 O O . ASP A 1 186 ? -2.859 -7.845 2.678 1.00 81.31 186 ASP A O 1
ATOM 1438 N N . ALA A 1 187 ? -1.470 -7.052 1.104 1.00 82.25 187 ALA A N 1
ATOM 1439 C CA . ALA A 1 187 ? -0.341 -7.918 1.450 1.00 82.25 187 ALA A CA 1
ATOM 1440 C C . ALA A 1 187 ? 0.129 -7.792 2.916 1.00 82.25 187 ALA A C 1
ATOM 1442 O O . ALA A 1 187 ? 0.688 -8.748 3.467 1.00 82.25 187 ALA A O 1
ATOM 1443 N N . TYR A 1 188 ? -0.076 -6.637 3.562 1.00 82.31 188 TYR A N 1
ATOM 1444 C CA . TYR A 1 188 ? 0.317 -6.421 4.959 1.00 82.31 188 TYR A CA 1
ATOM 1445 C C . TYR A 1 188 ? -0.685 -7.065 5.902 1.00 82.31 188 TYR A C 1
ATOM 1447 O O . TYR A 1 188 ? -0.277 -7.794 6.807 1.00 82.31 188 TYR A O 1
ATOM 1455 N N . THR A 1 189 ? -1.980 -6.874 5.641 1.00 83.56 189 THR A N 1
ATOM 1456 C CA . THR A 1 189 ? -3.050 -7.568 6.365 1.00 83.56 189 THR A CA 1
ATOM 1457 C C . THR A 1 189 ? -2.874 -9.081 6.253 1.00 83.56 189 THR A C 1
ATOM 1459 O O . THR A 1 189 ? -2.884 -9.771 7.269 1.00 83.56 189 THR A O 1
ATOM 1462 N N . VAL A 1 190 ? -2.596 -9.598 5.051 1.00 89.38 190 VAL A N 1
ATOM 1463 C CA . VAL A 1 190 ? -2.307 -11.026 4.835 1.00 89.38 190 VAL A CA 1
ATOM 1464 C C 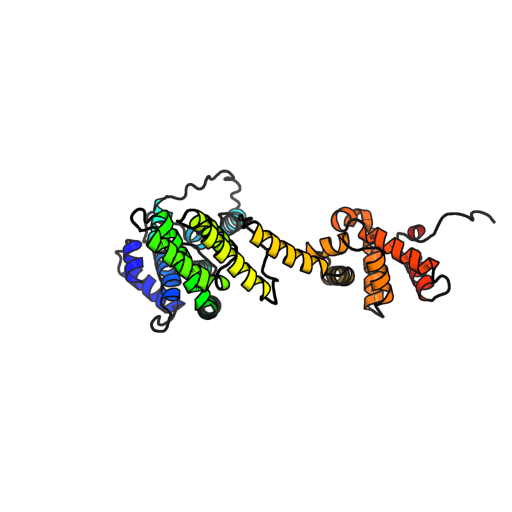. VAL A 1 190 ? -1.077 -11.488 5.619 1.00 89.38 190 VAL A C 1
ATOM 1466 O O . VAL A 1 190 ? -1.117 -12.537 6.256 1.00 89.38 190 VAL A O 1
ATOM 1469 N N . THR A 1 191 ? 0.002 -10.700 5.639 1.00 88.62 191 THR A N 1
ATOM 1470 C CA . THR A 1 191 ? 1.202 -11.029 6.428 1.00 88.62 191 THR A CA 1
ATOM 1471 C C . THR A 1 191 ? 0.901 -11.103 7.927 1.00 88.62 191 THR A C 1
ATOM 1473 O O . THR A 1 191 ? 1.390 -12.002 8.610 1.00 88.62 191 THR A O 1
ATOM 1476 N N . ALA A 1 192 ? 0.141 -10.144 8.456 1.00 86.81 192 ALA A N 1
ATOM 1477 C CA . ALA A 1 192 ? -0.201 -10.097 9.873 1.00 86.81 192 ALA A CA 1
ATOM 1478 C C . ALA A 1 192 ? -1.138 -11.248 10.270 1.00 86.81 192 ALA A C 1
ATOM 1480 O O . ALA A 1 192 ? -0.905 -11.889 11.293 1.00 86.81 192 ALA A O 1
ATOM 1481 N N . LEU A 1 193 ? -2.137 -11.546 9.433 1.00 90.06 193 LEU A N 1
ATOM 1482 C CA . LEU A 1 193 ? -3.051 -12.671 9.623 1.00 90.06 193 LEU A CA 1
ATOM 1483 C C . LEU A 1 193 ? -2.310 -14.009 9.585 1.00 90.06 193 LEU A C 1
ATOM 1485 O O . LEU A 1 193 ? -2.492 -14.814 10.489 1.00 90.06 193 LEU A O 1
ATOM 1489 N N . GLY A 1 194 ? -1.432 -14.222 8.598 1.00 90.12 194 GLY A N 1
ATOM 1490 C CA . GLY A 1 194 ? -0.667 -15.465 8.465 1.00 90.12 194 GLY A CA 1
ATOM 1491 C C . GLY A 1 194 ? 0.138 -15.803 9.721 1.00 90.12 194 GLY A C 1
ATOM 1492 O O . GLY A 1 194 ? 0.089 -16.933 10.193 1.00 90.12 194 GLY A O 1
ATOM 1493 N N . LYS A 1 195 ? 0.780 -14.798 10.336 1.00 88.56 195 LYS A N 1
ATOM 1494 C CA . LYS A 1 195 ? 1.517 -14.976 11.598 1.00 88.56 195 LYS A CA 1
ATOM 1495 C C . LYS A 1 195 ? 0.632 -15.454 12.745 1.00 88.56 195 LYS A C 1
ATOM 1497 O O . LYS A 1 195 ? 1.049 -16.324 13.491 1.00 88.56 195 LYS A O 1
ATOM 1502 N N . GLN A 1 196 ? -0.563 -14.886 12.894 1.00 88.12 196 GLN A N 1
ATOM 1503 C CA . GLN A 1 196 ? -1.482 -15.298 13.9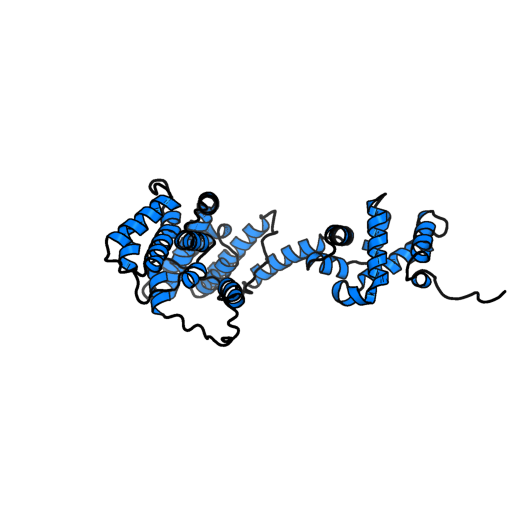57 1.00 88.12 196 GLN A CA 1
ATOM 1504 C C . GLN A 1 196 ? -2.113 -16.658 13.674 1.00 88.12 196 GLN A C 1
ATOM 1506 O O . GLN A 1 196 ? -2.259 -17.481 14.569 1.00 88.12 196 GLN A O 1
ATOM 1511 N N . MET A 1 197 ? -2.463 -16.915 12.414 1.00 91.56 197 MET A N 1
ATOM 1512 C CA . MET A 1 197 ? -3.011 -18.202 12.003 1.00 91.56 197 MET A CA 1
ATOM 1513 C C . MET A 1 197 ? -2.012 -19.335 12.229 1.00 91.56 197 MET A C 1
ATOM 1515 O O . MET A 1 197 ? -2.444 -20.420 12.593 1.00 91.56 197 MET A O 1
ATOM 1519 N N . ALA A 1 198 ? -0.705 -19.087 12.085 1.00 89.62 198 ALA A N 1
ATOM 1520 C CA . ALA A 1 198 ? 0.347 -20.068 12.354 1.00 89.62 198 ALA A CA 1
ATOM 1521 C C . ALA A 1 198 ? 0.349 -20.593 13.803 1.00 89.62 198 ALA A C 1
ATOM 1523 O O . ALA A 1 198 ? 0.729 -21.744 14.022 1.00 89.62 198 ALA A O 1
ATOM 1524 N N . ASP A 1 199 ? -0.113 -19.783 14.761 1.00 87.69 199 ASP A N 1
ATOM 1525 C CA . ASP A 1 199 ? -0.194 -20.142 16.182 1.00 87.69 199 ASP A CA 1
ATOM 1526 C C . ASP A 1 199 ? -1.447 -20.980 16.523 1.00 87.69 199 ASP A C 1
ATOM 1528 O O . ASP A 1 199 ? -1.533 -21.542 17.616 1.00 87.69 199 ASP A O 1
ATOM 1532 N N . LEU A 1 200 ? -2.412 -21.101 15.601 1.00 89.00 200 LEU A N 1
ATOM 1533 C CA . LEU A 1 200 ? -3.617 -21.920 15.779 1.00 89.00 200 LEU A CA 1
ATOM 1534 C C . LEU A 1 200 ? -3.356 -23.415 15.497 1.00 89.00 200 LEU A C 1
ATOM 1536 O O . LEU A 1 200 ? -2.407 -23.777 14.792 1.00 89.00 200 LEU A O 1
ATOM 1540 N N . PRO A 1 201 ? -4.225 -24.329 15.969 1.00 86.56 201 PRO A N 1
ATOM 1541 C CA . PRO A 1 201 ? -4.176 -25.738 15.587 1.00 86.56 201 PRO A CA 1
ATOM 1542 C C . PRO A 1 201 ? -4.254 -25.929 14.065 1.00 86.56 201 PRO A C 1
ATOM 1544 O O . PRO A 1 201 ? -5.200 -25.502 13.407 1.00 86.56 201 PRO A O 1
ATOM 1547 N N . GLY A 1 202 ? -3.245 -26.587 13.485 1.00 87.94 202 GLY A N 1
ATOM 1548 C CA . GLY A 1 202 ? -3.123 -26.719 12.024 1.00 87.94 202 GLY A CA 1
ATOM 1549 C C . GLY A 1 202 ? -2.667 -25.436 11.314 1.00 87.94 202 GLY A C 1
ATOM 1550 O O . GLY A 1 202 ? -2.741 -25.357 10.086 1.00 87.94 202 GLY A O 1
ATOM 1551 N N . GLY A 1 203 ? -2.167 -24.461 12.072 1.00 86.94 203 GLY A N 1
ATOM 1552 C CA . GLY A 1 203 ? -1.884 -23.099 11.643 1.00 86.94 203 GLY A CA 1
ATOM 1553 C C . GLY A 1 203 ? -0.945 -22.953 10.456 1.00 86.94 203 GLY A C 1
ATOM 1554 O O . GLY A 1 203 ? -1.185 -22.111 9.599 1.00 86.94 203 GLY A O 1
ATOM 1555 N N . THR A 1 204 ? 0.063 -23.821 10.325 1.00 90.12 204 THR A N 1
ATOM 1556 C CA . THR A 1 204 ? 0.970 -23.802 9.163 1.00 90.12 204 THR A CA 1
ATOM 1557 C C . THR A 1 204 ? 0.215 -23.963 7.844 1.00 90.12 204 THR A C 1
ATOM 1559 O O . THR A 1 204 ? 0.522 -23.286 6.870 1.00 90.12 204 THR A O 1
ATOM 1562 N N . LYS A 1 205 ? -0.816 -24.819 7.817 1.00 92.12 205 LYS A N 1
ATOM 1563 C CA . LYS A 1 205 ? -1.638 -25.000 6.619 1.00 92.12 205 LYS A CA 1
ATOM 1564 C C . LYS A 1 205 ? -2.498 -23.765 6.342 1.00 92.12 205 LYS A C 1
ATOM 1566 O O . LYS A 1 205 ? -2.629 -23.379 5.191 1.00 92.12 205 LYS A O 1
ATOM 1571 N N . LEU A 1 206 ? -3.062 -23.149 7.383 1.00 91.81 206 LEU A N 1
ATOM 1572 C CA . LEU A 1 206 ? -3.861 -21.927 7.246 1.00 91.81 206 LEU A CA 1
ATOM 1573 C C . LEU A 1 206 ? -3.015 -20.757 6.730 1.00 91.81 206 LEU A C 1
ATOM 1575 O O . LEU A 1 206 ? -3.461 -20.026 5.851 1.00 91.81 206 LEU A O 1
ATOM 1579 N N . GLU A 1 207 ? -1.793 -20.602 7.246 1.00 92.75 207 GLU A N 1
ATOM 1580 C CA . GLU A 1 207 ? -0.843 -19.594 6.775 1.00 92.75 207 GLU A CA 1
ATOM 1581 C C . GLU A 1 207 ? -0.482 -19.817 5.299 1.00 92.75 207 GLU A C 1
ATOM 1583 O O . GLU A 1 207 ? -0.561 -18.875 4.508 1.00 92.75 207 GLU A O 1
ATOM 1588 N N . ASP A 1 208 ? -0.127 -21.046 4.911 1.00 92.81 208 ASP A N 1
ATOM 1589 C CA . ASP A 1 208 ? 0.208 -21.364 3.519 1.00 92.81 208 ASP A CA 1
ATOM 1590 C C . ASP A 1 208 ? -0.997 -21.164 2.584 1.00 92.81 208 ASP A C 1
ATOM 1592 O O . ASP A 1 208 ? -0.856 -20.492 1.565 1.00 92.81 208 ASP A O 1
ATOM 1596 N N . ASP A 1 209 ? -2.192 -21.646 2.951 1.00 93.19 209 ASP A N 1
ATOM 1597 C CA . ASP A 1 209 ? -3.421 -21.474 2.159 1.00 93.19 209 ASP A CA 1
ATOM 1598 C C . ASP A 1 209 ? -3.761 -19.978 1.970 1.00 93.19 209 ASP A C 1
ATOM 1600 O O . ASP A 1 209 ? -4.182 -19.557 0.886 1.00 93.19 209 ASP A O 1
ATOM 1604 N N . LEU A 1 210 ? -3.544 -19.150 3.001 1.00 93.94 210 LEU A N 1
ATOM 1605 C CA . LEU A 1 210 ? -3.742 -17.702 2.934 1.00 93.94 210 LEU A CA 1
ATOM 1606 C C . LEU A 1 210 ? -2.724 -17.036 1.992 1.00 93.94 210 LEU A C 1
ATOM 1608 O O . LEU A 1 210 ? -3.103 -16.257 1.115 1.00 93.94 210 LEU A O 1
ATOM 1612 N N . ILE A 1 211 ? -1.432 -17.325 2.163 1.00 93.81 211 ILE A N 1
ATOM 1613 C CA . ILE A 1 211 ? -0.363 -16.719 1.359 1.00 93.81 211 ILE A CA 1
ATOM 1614 C C . ILE A 1 211 ? -0.486 -17.141 -0.105 1.00 93.81 211 ILE A C 1
ATOM 1616 O O . ILE A 1 211 ? -0.432 -16.290 -0.995 1.00 93.81 211 ILE A O 1
ATOM 1620 N N . ASP A 1 212 ? -0.677 -18.433 -0.363 1.00 93.69 212 ASP A N 1
ATOM 1621 C CA . ASP A 1 212 ? -0.770 -18.978 -1.714 1.00 93.69 212 ASP A CA 1
ATOM 1622 C C . ASP A 1 212 ? -2.044 -18.487 -2.415 1.00 93.69 212 ASP A C 1
ATOM 1624 O O . ASP A 1 212 ? -1.998 -18.125 -3.594 1.00 93.69 212 ASP A O 1
ATOM 1628 N N . GLY A 1 213 ? -3.162 -18.374 -1.687 1.00 92.69 213 GLY A N 1
ATOM 1629 C CA . GLY A 1 213 ? -4.394 -17.773 -2.195 1.00 92.69 213 GLY A CA 1
ATOM 1630 C C . GLY A 1 213 ? -4.207 -16.312 -2.615 1.00 92.69 213 GLY A C 1
ATOM 1631 O O . GLY A 1 213 ? -4.644 -15.913 -3.700 1.00 92.69 213 GLY A O 1
ATOM 1632 N N . TRP A 1 214 ? -3.496 -15.519 -1.806 1.00 93.94 214 TRP A N 1
ATOM 1633 C CA . TRP A 1 214 ? -3.175 -14.139 -2.167 1.00 93.94 214 TRP A CA 1
ATOM 1634 C C . TRP A 1 214 ? -2.239 -14.063 -3.377 1.00 93.94 214 TRP A C 1
ATOM 1636 O O . TRP A 1 214 ? -2.478 -13.276 -4.290 1.00 93.94 214 TRP A O 1
ATOM 1646 N N . LEU A 1 215 ? -1.192 -14.894 -3.430 1.00 92.25 215 LEU A N 1
ATOM 1647 C CA . LEU A 1 215 ? -0.254 -14.939 -4.558 1.00 92.25 215 LEU A CA 1
ATOM 1648 C C . LEU A 1 215 ? -0.946 -15.333 -5.867 1.00 92.25 215 LEU A C 1
ATOM 1650 O O . LEU A 1 215 ? -0.663 -14.742 -6.913 1.00 92.25 215 LEU A O 1
ATOM 1654 N N . ALA A 1 216 ? -1.874 -16.290 -5.812 1.00 92.31 216 ALA A N 1
ATOM 1655 C CA . ALA A 1 216 ? -2.688 -16.680 -6.955 1.00 92.31 216 ALA A CA 1
ATOM 1656 C C . ALA A 1 216 ? -3.525 -15.499 -7.464 1.00 92.31 216 ALA A C 1
ATOM 1658 O O . ALA A 1 216 ? -3.542 -15.235 -8.666 1.00 92.31 216 ALA A O 1
ATOM 1659 N N . HIS A 1 217 ? -4.155 -14.739 -6.563 1.00 89.12 217 HIS A N 1
ATOM 1660 C CA . HIS A 1 217 ? -4.863 -13.517 -6.936 1.00 89.12 217 HIS A CA 1
ATOM 1661 C C . HIS A 1 217 ? -3.913 -12.458 -7.516 1.00 89.12 217 HIS A C 1
ATOM 1663 O O . HIS A 1 217 ? -4.160 -11.943 -8.606 1.00 89.12 217 HIS A O 1
ATOM 1669 N N . PHE A 1 218 ? -2.787 -12.190 -6.854 1.00 87.75 218 PHE A N 1
ATOM 1670 C CA . PHE A 1 218 ? -1.783 -11.220 -7.292 1.00 87.75 218 PHE A CA 1
ATOM 1671 C C . PHE A 1 218 ? -1.261 -11.508 -8.706 1.00 87.75 218 PHE A C 1
ATOM 1673 O O . PHE A 1 218 ? -1.056 -10.588 -9.501 1.00 87.75 218 PHE A O 1
ATOM 1680 N N . ALA A 1 219 ? -1.101 -12.783 -9.069 1.00 86.75 219 ALA A N 1
ATOM 1681 C CA . ALA A 1 219 ? -0.713 -13.178 -10.419 1.00 86.75 219 ALA A CA 1
ATOM 1682 C C . ALA A 1 219 ? -1.727 -12.727 -11.490 1.00 86.75 219 ALA A C 1
ATOM 1684 O O . ALA A 1 219 ? -1.312 -12.377 -12.595 1.00 86.75 219 ALA A O 1
ATOM 1685 N N . THR A 1 220 ? -3.024 -12.667 -11.161 1.00 86.31 220 THR A N 1
ATOM 1686 C CA . THR A 1 220 ? -4.097 -12.239 -12.084 1.00 86.31 220 THR A CA 1
ATOM 1687 C C . THR A 1 220 ? -4.184 -10.726 -12.289 1.00 86.31 220 THR A C 1
ATOM 1689 O O . THR A 1 220 ? -4.809 -10.274 -13.248 1.00 86.31 220 THR A O 1
ATOM 1692 N N . ILE A 1 221 ? -3.551 -9.932 -11.421 1.00 81.38 221 ILE A N 1
ATOM 1693 C CA . ILE A 1 221 ? -3.601 -8.470 -11.494 1.00 81.38 221 ILE A CA 1
ATOM 1694 C C . ILE A 1 221 ? -2.783 -7.986 -12.698 1.00 81.38 221 ILE A C 1
ATOM 1696 O O . ILE A 1 221 ? -1.575 -8.228 -12.782 1.00 81.38 221 ILE A O 1
ATOM 1700 N N . VAL A 1 222 ? -3.446 -7.291 -13.627 1.00 72.50 222 VAL A N 1
ATOM 1701 C CA . VAL A 1 222 ? -2.830 -6.768 -14.859 1.00 72.50 222 VAL A CA 1
ATOM 1702 C C . VAL A 1 222 ? -1.947 -5.562 -14.558 1.00 72.50 222 VAL A C 1
ATOM 1704 O O . VAL A 1 222 ? -0.781 -5.548 -14.947 1.00 72.50 222 VAL A O 1
ATOM 1707 N N . ASP A 1 223 ? -2.483 -4.575 -13.838 1.00 69.00 223 ASP A N 1
ATOM 1708 C CA . ASP A 1 223 ? -1.729 -3.398 -13.423 1.00 69.00 223 ASP A CA 1
ATOM 1709 C C . ASP A 1 223 ? -1.252 -3.547 -11.978 1.00 69.00 223 ASP A C 1
ATOM 1711 O O . ASP A 1 223 ? -2.032 -3.485 -11.031 1.00 69.00 223 ASP A O 1
ATOM 1715 N N . LYS A 1 224 ? 0.054 -3.760 -11.820 1.00 71.38 224 LYS A N 1
ATOM 1716 C CA . LYS A 1 224 ? 0.708 -3.881 -10.514 1.00 71.38 224 LYS A CA 1
ATOM 1717 C C . LYS A 1 224 ? 1.370 -2.566 -10.079 1.00 71.38 224 LYS A C 1
ATOM 1719 O O . LYS A 1 224 ? 2.255 -2.584 -9.226 1.00 71.38 224 LYS A O 1
ATOM 1724 N N . SER A 1 225 ? 1.002 -1.438 -10.695 1.00 56.88 225 SER A N 1
ATOM 1725 C CA . SER A 1 225 ? 1.693 -0.155 -10.544 1.00 56.88 225 SER A CA 1
ATOM 1726 C C . SER A 1 225 ? 1.691 0.398 -9.117 1.00 56.88 225 SER A C 1
ATOM 1728 O O . SER A 1 225 ? 2.665 1.059 -8.747 1.00 56.88 225 SER A O 1
ATOM 1730 N N . GLU A 1 226 ? 0.660 0.073 -8.337 1.00 54.03 226 GLU A N 1
ATOM 1731 C CA . GLU A 1 226 ? 0.457 0.493 -6.944 1.00 54.03 226 GLU A CA 1
ATOM 1732 C C . GLU A 1 226 ? 1.161 -0.415 -5.914 1.00 54.03 226 GLU A C 1
ATOM 1734 O O . GLU A 1 226 ? 1.275 -0.064 -4.740 1.00 54.03 226 GLU A O 1
ATOM 1739 N N . PHE A 1 227 ? 1.673 -1.584 -6.323 1.00 60.44 227 PHE A N 1
ATOM 1740 C CA . PHE A 1 227 ? 2.312 -2.526 -5.403 1.00 60.44 227 PHE A CA 1
ATOM 1741 C C . PHE A 1 227 ? 3.810 -2.227 -5.246 1.00 60.44 227 PHE A C 1
ATOM 1743 O O . PHE A 1 227 ? 4.571 -2.245 -6.213 1.00 60.44 227 PHE A O 1
ATOM 1750 N N . GLY A 1 228 ? 4.254 -2.010 -4.003 1.00 48.25 228 GLY A N 1
ATOM 1751 C CA . GLY A 1 228 ? 5.678 -1.907 -3.644 1.00 48.25 228 GLY A CA 1
ATOM 1752 C C . GLY A 1 228 ? 6.136 -0.543 -3.121 1.00 48.25 228 GLY A C 1
ATOM 1753 O O . GLY A 1 228 ? 7.249 -0.447 -2.608 1.00 48.25 228 GLY A O 1
ATOM 1754 N N . GLU A 1 229 ? 5.291 0.486 -3.172 1.00 48.56 229 GLU A N 1
ATOM 1755 C CA . GLU A 1 229 ? 5.539 1.758 -2.487 1.00 48.56 229 GLU A CA 1
ATOM 1756 C C . GLU A 1 229 ? 4.935 1.681 -1.081 1.00 48.56 229 GLU A C 1
ATOM 1758 O O . GLU A 1 229 ? 3.793 2.053 -0.843 1.00 48.56 229 GLU A O 1
ATOM 1763 N N . SER A 1 230 ? 5.696 1.117 -0.138 1.00 45.84 230 SER A N 1
ATOM 1764 C CA . SER A 1 230 ? 5.393 1.268 1.286 1.00 45.84 230 SER A CA 1
ATOM 1765 C C . SER A 1 230 ? 6.201 2.434 1.829 1.00 45.84 230 SER A C 1
ATOM 1767 O O . SER A 1 230 ? 7.415 2.285 1.995 1.00 45.84 230 SER A O 1
ATOM 1769 N N . PRO A 1 231 ? 5.573 3.568 2.168 1.00 38.19 231 PRO A N 1
ATOM 1770 C CA . PRO A 1 231 ? 6.277 4.659 2.835 1.00 38.19 231 PRO A CA 1
ATOM 1771 C C . PRO A 1 231 ? 6.819 4.235 4.213 1.00 38.19 231 PRO A C 1
ATOM 1773 O O . PRO A 1 231 ? 7.722 4.865 4.753 1.00 38.19 231 PRO A O 1
ATOM 1776 N N . PHE A 1 232 ? 6.285 3.145 4.783 1.00 45.19 232 PHE A N 1
ATOM 1777 C CA . PHE A 1 232 ? 6.394 2.827 6.208 1.00 45.19 232 PHE A CA 1
ATOM 1778 C C . PHE A 1 232 ? 7.197 1.556 6.532 1.00 45.19 232 PHE A C 1
ATOM 1780 O O . PHE A 1 232 ? 7.182 1.121 7.681 1.00 45.19 232 PHE A O 1
ATOM 1787 N N . GLN A 1 233 ? 7.887 0.954 5.550 1.00 51.66 233 GLN A N 1
ATOM 1788 C CA . GLN A 1 233 ? 8.793 -0.203 5.727 1.00 51.66 233 GLN A CA 1
ATOM 1789 C C . GLN A 1 233 ? 8.239 -1.344 6.610 1.00 51.66 233 GLN A C 1
ATOM 1791 O O . GLN A 1 233 ? 8.981 -1.985 7.358 1.00 51.66 233 GLN A O 1
ATOM 1796 N N . GLN A 1 234 ? 6.934 -1.620 6.551 1.00 58.31 234 GLN A N 1
ATOM 1797 C CA . GLN A 1 234 ? 6.357 -2.690 7.366 1.00 58.31 234 GLN A CA 1
ATOM 1798 C C . GLN A 1 234 ? 6.870 -4.070 6.910 1.00 58.31 234 GLN A C 1
ATOM 1800 O O . GLN A 1 234 ? 7.001 -4.310 5.704 1.00 58.31 234 GLN A O 1
ATOM 1805 N N . PRO A 1 235 ? 7.166 -4.994 7.846 1.00 69.00 235 PRO A N 1
ATOM 1806 C CA . PRO A 1 235 ? 7.702 -6.304 7.503 1.00 69.00 235 PRO A CA 1
ATOM 1807 C C . PRO A 1 235 ? 6.638 -7.155 6.801 1.00 69.00 235 PRO A C 1
ATOM 1809 O O . PRO A 1 235 ? 5.633 -7.519 7.407 1.00 69.00 235 PRO A O 1
ATOM 1812 N N . LEU A 1 236 ? 6.892 -7.496 5.536 1.00 80.56 236 LEU A N 1
ATOM 1813 C CA . LEU A 1 236 ? 6.081 -8.413 4.730 1.00 80.56 236 LEU A CA 1
ATOM 1814 C C . LEU A 1 236 ? 6.565 -9.859 4.866 1.00 80.56 236 LEU A C 1
ATOM 1816 O O . LEU A 1 236 ? 7.754 -10.107 5.090 1.00 80.56 236 LEU A O 1
ATOM 1820 N N . ASN A 1 237 ? 5.657 -10.818 4.672 1.00 86.81 237 ASN A N 1
ATOM 1821 C CA . ASN A 1 237 ? 6.029 -12.224 4.546 1.00 86.81 237 ASN A CA 1
ATOM 1822 C C . ASN A 1 237 ? 7.035 -12.394 3.379 1.00 86.81 237 ASN A C 1
ATOM 1824 O O . ASN A 1 237 ? 6.819 -11.806 2.313 1.00 86.81 237 ASN A O 1
ATOM 1828 N N . PRO A 1 238 ? 8.114 -13.191 3.535 1.00 86.62 238 PRO A N 1
ATOM 1829 C CA . PRO A 1 238 ? 9.146 -13.343 2.509 1.00 86.62 238 PRO A CA 1
ATOM 1830 C C . PRO A 1 238 ? 8.622 -13.757 1.127 1.00 86.62 238 PRO A C 1
ATOM 1832 O O . PRO A 1 238 ? 9.106 -13.230 0.125 1.00 86.62 238 PRO A O 1
ATOM 1835 N N . LYS A 1 239 ? 7.618 -14.648 1.056 1.00 88.44 239 LYS A N 1
ATOM 1836 C CA . LYS A 1 239 ? 7.022 -15.098 -0.216 1.00 88.44 239 LYS A CA 1
ATOM 1837 C C . LYS A 1 239 ? 6.308 -13.941 -0.930 1.00 88.44 239 LYS A C 1
ATOM 1839 O O . LYS A 1 239 ? 6.537 -13.703 -2.115 1.00 88.44 239 LYS A O 1
ATOM 1844 N N . LEU A 1 240 ? 5.496 -13.181 -0.191 1.00 87.56 240 LEU A N 1
ATOM 1845 C CA . LEU A 1 240 ? 4.771 -12.014 -0.713 1.00 87.56 240 LEU A CA 1
ATOM 1846 C C . LEU A 1 240 ? 5.732 -10.910 -1.153 1.00 87.56 240 LEU A C 1
ATOM 1848 O O . LEU A 1 240 ? 5.594 -10.352 -2.241 1.00 87.56 240 LEU A O 1
ATOM 1852 N N . LYS A 1 241 ? 6.745 -10.637 -0.323 1.00 85.19 241 LYS A N 1
ATOM 1853 C CA . LYS A 1 241 ? 7.794 -9.665 -0.620 1.00 85.19 241 LYS A CA 1
ATOM 1854 C C . LYS A 1 241 ? 8.512 -10.010 -1.922 1.00 85.19 241 LYS A C 1
ATOM 1856 O O . LYS A 1 241 ? 8.643 -9.138 -2.771 1.00 85.19 241 LYS A O 1
ATOM 1861 N N . ALA A 1 242 ? 8.925 -11.264 -2.100 1.00 85.19 242 ALA A N 1
ATOM 1862 C CA . ALA A 1 242 ? 9.604 -11.704 -3.314 1.00 85.19 242 ALA A CA 1
ATOM 1863 C C . ALA A 1 242 ? 8.733 -11.524 -4.569 1.00 85.19 242 ALA A C 1
ATOM 1865 O O . ALA A 1 242 ? 9.235 -11.070 -5.593 1.00 85.19 242 ALA A O 1
ATOM 1866 N N . ALA A 1 243 ? 7.431 -11.819 -4.493 1.00 85.56 243 ALA A N 1
ATOM 1867 C CA . ALA A 1 243 ? 6.515 -11.638 -5.620 1.00 85.56 243 ALA A CA 1
ATOM 1868 C C . ALA A 1 243 ? 6.317 -10.158 -5.996 1.00 85.56 243 ALA A C 1
ATOM 1870 O O . ALA A 1 243 ? 6.333 -9.811 -7.180 1.00 85.56 243 ALA A O 1
ATOM 1871 N N . ILE A 1 244 ? 6.164 -9.282 -4.997 1.00 82.50 244 IL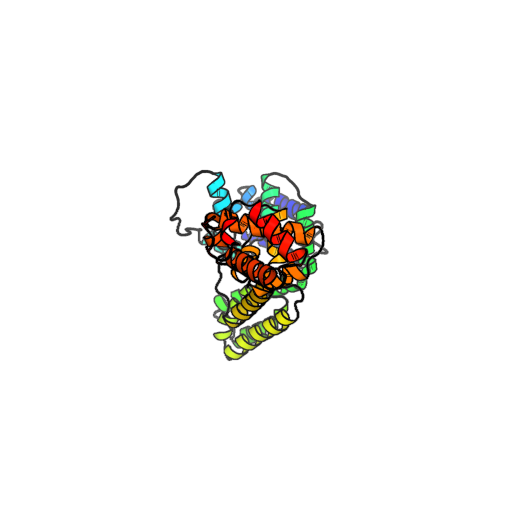E A N 1
ATOM 1872 C CA . ILE A 1 244 ? 6.020 -7.833 -5.203 1.00 82.50 244 ILE A CA 1
ATOM 1873 C C . ILE A 1 244 ? 7.328 -7.229 -5.723 1.00 82.50 244 ILE A C 1
ATOM 1875 O O . ILE A 1 244 ? 7.306 -6.485 -6.702 1.00 82.50 244 ILE A O 1
ATOM 1879 N N . ASP A 1 245 ? 8.464 -7.575 -5.111 1.00 79.06 245 ASP A N 1
ATOM 1880 C CA . ASP A 1 245 ? 9.784 -7.113 -5.543 1.00 79.06 245 ASP A CA 1
ATOM 1881 C C . ASP A 1 245 ? 10.074 -7.597 -6.977 1.00 79.06 245 ASP A C 1
ATOM 1883 O O . ASP A 1 245 ? 10.469 -6.788 -7.807 1.00 79.06 245 ASP A O 1
ATOM 1887 N N . HIS A 1 246 ? 9.754 -8.847 -7.335 1.00 79.88 246 HIS A N 1
ATOM 1888 C CA . HIS A 1 246 ? 9.888 -9.347 -8.710 1.00 79.88 246 HIS A CA 1
ATOM 1889 C C . HIS A 1 246 ? 8.999 -8.589 -9.710 1.00 79.88 246 HIS A C 1
ATOM 1891 O O . HIS A 1 246 ? 9.445 -8.255 -10.805 1.00 79.88 246 HIS A O 1
ATOM 1897 N N . ALA A 1 247 ? 7.742 -8.295 -9.360 1.00 75.19 247 ALA A N 1
ATOM 1898 C CA . ALA A 1 247 ? 6.854 -7.508 -10.218 1.00 75.19 247 ALA A CA 1
ATOM 1899 C C . ALA A 1 247 ? 7.356 -6.066 -10.402 1.00 75.19 247 ALA A C 1
ATOM 1901 O O . ALA A 1 247 ? 7.299 -5.521 -11.508 1.00 75.19 247 ALA A O 1
ATOM 1902 N N . ARG A 1 248 ? 7.886 -5.462 -9.332 1.00 70.44 248 ARG A N 1
ATOM 1903 C CA . ARG A 1 248 ? 8.521 -4.144 -9.379 1.00 70.44 248 ARG A CA 1
ATOM 1904 C C . ARG A 1 248 ? 9.771 -4.175 -10.245 1.00 70.44 248 ARG A C 1
ATOM 1906 O O . ARG A 1 248 ? 9.936 -3.306 -11.096 1.00 70.44 248 ARG A O 1
ATOM 1913 N N . ASP A 1 249 ? 10.633 -5.160 -10.052 1.00 67.25 249 ASP A N 1
ATOM 1914 C CA . ASP A 1 249 ? 11.885 -5.268 -10.781 1.00 67.25 249 ASP A CA 1
ATOM 1915 C C . ASP A 1 249 ? 11.593 -5.516 -12.264 1.00 67.25 249 ASP A C 1
ATOM 1917 O O . ASP A 1 249 ? 12.120 -4.788 -13.097 1.00 67.25 249 ASP A O 1
ATOM 1921 N N . ALA A 1 250 ? 10.668 -6.411 -12.624 1.00 66.38 250 ALA A N 1
ATOM 1922 C CA . ALA A 1 250 ? 10.235 -6.606 -14.012 1.00 66.38 250 ALA A CA 1
ATOM 1923 C C . ALA A 1 250 ? 9.755 -5.301 -14.678 1.00 66.38 250 ALA A C 1
ATOM 1925 O O . ALA A 1 250 ? 10.025 -5.057 -15.853 1.00 66.38 250 ALA A O 1
ATOM 1926 N N . ARG A 1 251 ? 9.093 -4.424 -13.917 1.00 63.75 251 ARG A N 1
ATOM 1927 C CA . ARG A 1 251 ? 8.682 -3.092 -14.374 1.00 63.75 251 ARG A CA 1
ATOM 1928 C C . ARG A 1 251 ? 9.859 -2.123 -14.496 1.00 63.75 251 ARG A C 1
ATOM 1930 O O . ARG A 1 251 ? 9.928 -1.400 -15.485 1.00 63.75 251 ARG A O 1
ATOM 1937 N N . ILE A 1 252 ? 10.788 -2.100 -13.542 1.00 55.44 252 ILE A N 1
ATOM 1938 C CA . ILE A 1 252 ? 12.009 -1.279 -13.633 1.00 55.44 252 ILE A CA 1
ATOM 1939 C C . ILE A 1 252 ? 12.824 -1.683 -14.870 1.00 55.44 252 ILE A C 1
ATOM 1941 O O . ILE A 1 252 ? 13.267 -0.816 -15.612 1.00 55.44 252 ILE A O 1
ATOM 1945 N N . HIS A 1 253 ? 12.929 -2.983 -15.150 1.00 55.53 253 HIS A N 1
ATOM 1946 C CA . HIS A 1 253 ? 13.602 -3.510 -16.339 1.00 55.53 253 HIS A CA 1
ATOM 1947 C C . HIS A 1 253 ? 12.820 -3.271 -17.647 1.00 55.53 253 HIS A C 1
ATOM 1949 O O . HIS A 1 253 ? 13.379 -3.461 -18.723 1.00 55.53 253 HIS A O 1
ATOM 1955 N N . SER A 1 254 ? 11.545 -2.857 -17.585 1.00 61.31 254 SER A N 1
ATOM 1956 C CA . SER A 1 254 ? 10.752 -2.496 -18.774 1.00 61.31 254 SER A CA 1
ATOM 1957 C C . SER A 1 254 ? 10.949 -1.048 -19.231 1.00 61.31 254 SER A C 1
ATOM 1959 O O . SER A 1 254 ? 10.614 -0.723 -20.368 1.00 61.31 254 SER A O 1
ATOM 1961 N N . VAL A 1 255 ? 11.500 -0.184 -18.368 1.00 69.69 255 VAL A N 1
ATOM 1962 C CA . VAL A 1 255 ? 11.876 1.184 -18.742 1.00 69.69 255 VAL A CA 1
ATOM 1963 C C . VAL A 1 255 ? 13.172 1.103 -19.533 1.00 69.69 255 VAL A C 1
ATOM 1965 O O . VAL A 1 255 ? 14.218 0.735 -19.001 1.00 69.69 255 VAL A O 1
ATOM 1968 N N . THR A 1 256 ? 13.105 1.427 -20.820 1.00 84.94 256 THR A N 1
ATOM 1969 C CA . THR A 1 256 ? 14.287 1.388 -21.680 1.00 84.94 256 THR A CA 1
ATOM 1970 C C . THR A 1 256 ? 15.154 2.629 -21.471 1.00 84.94 256 THR A C 1
ATOM 1972 O O . THR A 1 256 ? 14.698 3.667 -20.984 1.00 84.94 256 THR A O 1
ATOM 1975 N N . VAL A 1 257 ? 16.408 2.571 -21.923 1.00 88.50 257 VAL A N 1
ATOM 1976 C CA . VAL A 1 257 ? 17.294 3.748 -21.969 1.00 88.50 257 VAL A CA 1
ATOM 1977 C C . VAL A 1 257 ? 16.687 4.904 -22.784 1.00 88.50 257 VAL A C 1
ATOM 1979 O O . VAL A 1 257 ? 16.920 6.076 -22.491 1.00 88.50 257 VAL A O 1
ATOM 1982 N N . VAL A 1 258 ? 15.851 4.586 -23.780 1.00 89.19 258 VAL A N 1
ATOM 1983 C CA . VAL A 1 258 ? 15.115 5.574 -24.580 1.00 89.19 258 VAL A CA 1
ATOM 1984 C C . VAL A 1 258 ? 14.055 6.275 -23.740 1.00 89.19 258 VAL A C 1
ATOM 1986 O O . VAL A 1 258 ? 13.951 7.498 -23.809 1.00 89.19 258 VAL A O 1
ATOM 1989 N N . ASP A 1 259 ? 13.296 5.523 -22.946 1.00 87.75 259 ASP A N 1
ATOM 1990 C CA . ASP A 1 259 ? 12.244 6.072 -22.088 1.00 87.75 259 ASP A CA 1
ATOM 1991 C C . ASP A 1 259 ? 12.840 6.961 -20.996 1.00 87.75 259 ASP A C 1
ATOM 1993 O O . ASP A 1 259 ? 12.352 8.068 -20.771 1.00 87.75 259 ASP A O 1
ATOM 1997 N N . ALA A 1 260 ? 13.958 6.535 -20.398 1.00 88.69 260 ALA A N 1
ATOM 1998 C CA . ALA A 1 260 ? 14.688 7.345 -19.431 1.00 88.69 260 ALA A CA 1
ATOM 1999 C C . ALA A 1 260 ? 15.165 8.668 -20.050 1.00 88.69 260 ALA A C 1
ATOM 2001 O O . ALA A 1 260 ? 14.888 9.740 -19.516 1.00 88.69 260 ALA A O 1
ATOM 2002 N N . ILE A 1 261 ? 15.815 8.630 -21.218 1.00 88.06 261 ILE A N 1
ATOM 2003 C CA . ILE A 1 261 ? 16.301 9.847 -21.886 1.00 88.06 261 ILE A CA 1
ATOM 2004 C C . ILE A 1 261 ? 15.153 10.769 -22.318 1.00 88.06 261 ILE A C 1
ATOM 2006 O O . ILE A 1 261 ? 15.278 11.989 -22.191 1.00 88.06 261 ILE A O 1
ATOM 2010 N N . LYS A 1 262 ? 14.025 10.218 -22.785 1.00 87.12 262 LYS A N 1
ATOM 2011 C CA . LYS A 1 262 ? 12.817 11.003 -23.082 1.00 87.12 262 LYS A CA 1
ATOM 2012 C C . LYS A 1 262 ? 12.283 11.699 -21.833 1.00 87.12 262 LYS A C 1
ATOM 2014 O O . LYS A 1 262 ? 12.038 12.900 -21.878 1.00 87.12 262 LYS A O 1
ATOM 2019 N N . TYR A 1 263 ? 12.191 10.985 -20.713 1.00 85.25 263 TYR A N 1
ATOM 2020 C CA . TYR A 1 263 ? 11.739 11.563 -19.451 1.00 85.25 263 TYR A CA 1
ATOM 2021 C C . TYR A 1 263 ? 12.650 12.703 -18.978 1.00 85.25 263 TYR A C 1
ATOM 2023 O O . TYR A 1 263 ? 12.160 13.770 -18.601 1.00 85.25 263 TYR A O 1
ATOM 2031 N N . LEU A 1 264 ? 13.973 12.512 -19.057 1.00 85.19 264 LEU A N 1
ATOM 2032 C CA . LEU A 1 264 ? 14.958 13.540 -18.708 1.00 85.19 264 LEU A CA 1
ATOM 2033 C C . LEU A 1 264 ? 14.834 14.797 -19.581 1.00 85.19 264 LEU A C 1
ATOM 2035 O O . LEU A 1 264 ? 15.069 15.896 -19.089 1.00 85.19 264 LEU A O 1
ATOM 2039 N N . LEU A 1 265 ? 14.507 14.644 -20.868 1.00 79.69 265 LEU A N 1
ATOM 2040 C CA . LEU A 1 265 ? 14.306 15.763 -21.797 1.00 79.69 265 LEU A CA 1
ATOM 2041 C C . LEU A 1 265 ? 13.041 16.573 -21.499 1.00 79.69 265 LEU A C 1
ATOM 2043 O O . LEU A 1 265 ? 12.990 17.755 -21.826 1.00 79.69 265 LEU A O 1
ATOM 2047 N N . GLU A 1 266 ? 12.014 15.932 -20.945 1.00 78.44 266 GLU A N 1
ATOM 2048 C CA . GLU A 1 266 ? 10.718 16.559 -20.674 1.00 78.44 266 GLU A CA 1
ATOM 2049 C C . GLU A 1 266 ? 10.654 17.215 -19.291 1.00 78.44 266 GLU A C 1
ATOM 2051 O O . GLU A 1 266 ? 9.974 18.226 -19.130 1.00 78.44 266 GLU A O 1
ATOM 2056 N N . ASN A 1 267 ? 11.359 16.656 -18.303 1.00 75.69 267 ASN A N 1
ATOM 2057 C CA . ASN A 1 267 ? 11.188 17.023 -16.895 1.00 75.69 267 ASN A CA 1
ATOM 2058 C C . ASN A 1 267 ? 12.437 17.636 -16.244 1.00 75.69 267 ASN A C 1
ATOM 2060 O O . ASN A 1 267 ? 12.377 17.971 -15.060 1.00 75.69 267 ASN A O 1
ATOM 2064 N N . ASP A 1 268 ? 13.569 17.721 -16.962 1.00 70.12 268 ASP A N 1
ATOM 2065 C CA . ASP A 1 268 ? 14.882 18.179 -16.458 1.00 70.12 268 ASP A CA 1
ATOM 2066 C C . ASP A 1 268 ? 15.283 17.557 -15.098 1.00 70.12 268 ASP A C 1
ATOM 2068 O O . ASP A 1 268 ? 16.060 18.106 -14.316 1.00 70.12 268 ASP A O 1
ATOM 2072 N N . SER A 1 269 ? 14.738 16.376 -14.807 1.00 74.12 269 SER A N 1
ATOM 2073 C CA . SER A 1 269 ? 14.873 15.628 -13.561 1.00 74.12 269 SER A CA 1
ATOM 2074 C C . SER A 1 269 ? 14.670 14.137 -13.839 1.00 74.12 269 SER A C 1
ATOM 2076 O O . SER A 1 269 ? 14.242 13.742 -14.926 1.00 74.12 269 SER A O 1
ATOM 2078 N N . TRP A 1 270 ? 15.016 13.292 -12.871 1.00 80.00 270 TRP A N 1
ATOM 2079 C CA . TRP A 1 270 ? 14.878 11.841 -12.972 1.00 80.00 270 TRP A CA 1
ATOM 2080 C C . TRP A 1 270 ? 14.395 11.257 -11.647 1.00 80.00 270 TRP A C 1
ATOM 2082 O O . TRP A 1 270 ? 14.714 11.774 -10.574 1.00 80.00 270 TRP A O 1
ATOM 2092 N N . GLY A 1 271 ? 13.622 10.176 -11.722 1.00 77.06 271 GLY A N 1
ATOM 2093 C CA . GLY A 1 271 ? 13.233 9.372 -10.575 1.00 77.06 271 GLY A CA 1
ATOM 2094 C C . GLY A 1 271 ? 14.119 8.137 -10.417 1.00 77.06 271 GLY A C 1
ATOM 2095 O O . GLY A 1 271 ? 15.072 7.898 -11.162 1.00 77.06 271 GLY A O 1
ATOM 2096 N N . HIS A 1 272 ? 13.773 7.300 -9.436 1.00 75.00 272 HIS A N 1
ATOM 2097 C CA . HIS A 1 272 ? 14.469 6.034 -9.191 1.00 75.00 272 HIS A CA 1
ATOM 2098 C C . HIS A 1 272 ? 14.398 5.063 -10.379 1.00 75.00 272 HIS A C 1
ATOM 2100 O O . HIS A 1 272 ? 15.288 4.229 -10.535 1.00 75.00 272 HIS A O 1
ATOM 2106 N N . ARG A 1 273 ? 13.357 5.162 -11.216 1.00 74.38 273 ARG A N 1
ATOM 2107 C CA . ARG A 1 273 ? 13.157 4.276 -12.372 1.00 74.38 273 ARG A CA 1
ATOM 2108 C C . ARG A 1 273 ? 14.109 4.622 -13.506 1.00 74.38 273 ARG A C 1
ATOM 2110 O O . ARG A 1 273 ? 14.776 3.733 -14.020 1.00 74.38 273 ARG A O 1
ATOM 2117 N N . GLU A 1 274 ? 14.221 5.901 -13.840 1.00 84.56 274 GLU A N 1
ATOM 2118 C CA . GLU A 1 274 ? 15.136 6.389 -14.867 1.00 84.56 274 GLU A CA 1
ATOM 2119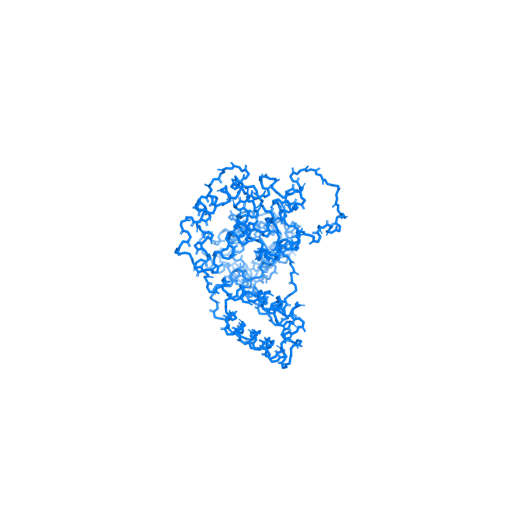 C C . GLU A 1 274 ? 16.588 6.200 -14.414 1.00 84.56 274 GLU A C 1
ATOM 2121 O O . GLU A 1 274 ? 17.420 5.775 -15.209 1.00 84.56 274 GLU A O 1
ATOM 2126 N N . GLU A 1 275 ? 16.892 6.417 -13.124 1.00 83.69 275 GLU A N 1
ATOM 2127 C CA . GLU A 1 275 ? 18.220 6.126 -12.563 1.00 83.69 275 GLU A CA 1
ATOM 2128 C C . GLU A 1 275 ? 18.587 4.643 -12.725 1.00 83.69 275 GLU A C 1
ATOM 2130 O O . GLU A 1 275 ? 19.686 4.324 -13.183 1.00 83.69 275 GLU A O 1
ATOM 2135 N N . ALA A 1 276 ? 17.666 3.735 -12.390 1.00 80.38 276 ALA A N 1
ATOM 2136 C CA . ALA A 1 276 ? 17.884 2.299 -12.521 1.00 80.38 276 ALA A CA 1
ATOM 2137 C C . ALA A 1 276 ? 18.023 1.859 -13.988 1.00 80.38 276 ALA A C 1
ATOM 2139 O O . ALA A 1 276 ? 18.948 1.113 -14.303 1.00 80.38 276 ALA A O 1
ATOM 2140 N N . ALA A 1 277 ? 17.166 2.359 -14.884 1.00 85.50 277 ALA A N 1
ATOM 2141 C CA . ALA A 1 277 ? 17.225 2.069 -16.317 1.00 85.50 277 ALA A CA 1
ATOM 2142 C C . ALA A 1 277 ? 18.537 2.562 -16.948 1.00 85.50 277 ALA A C 1
ATOM 2144 O O . ALA A 1 277 ? 19.198 1.822 -17.675 1.00 85.50 277 ALA A O 1
ATOM 2145 N N . MET A 1 278 ? 18.966 3.784 -16.617 1.00 88.81 278 MET A N 1
ATOM 2146 C CA . MET A 1 278 ? 20.248 4.324 -17.072 1.00 88.81 278 MET A CA 1
ATOM 2147 C C . MET A 1 278 ? 21.418 3.501 -16.526 1.00 88.81 278 MET A C 1
ATOM 2149 O O . MET A 1 278 ? 22.307 3.132 -17.287 1.00 88.81 278 MET A O 1
ATOM 2153 N N . ARG A 1 279 ? 21.409 3.132 -15.239 1.00 88.50 279 ARG A N 1
ATOM 2154 C CA . ARG A 1 279 ? 22.490 2.333 -14.635 1.00 88.50 279 ARG A CA 1
ATOM 2155 C C . ARG A 1 279 ? 22.577 0.913 -15.204 1.00 88.50 279 ARG A C 1
ATOM 2157 O O . ARG A 1 279 ? 23.678 0.380 -15.311 1.00 88.50 279 ARG A O 1
ATOM 2164 N N . ALA A 1 280 ? 21.440 0.312 -15.548 1.00 85.31 280 ALA A N 1
ATOM 2165 C CA . ALA A 1 280 ? 21.368 -1.026 -16.131 1.00 85.31 280 ALA A CA 1
ATOM 2166 C C . ALA A 1 280 ? 21.643 -1.049 -17.645 1.00 85.31 280 ALA A C 1
ATOM 2168 O O . ALA A 1 280 ? 21.891 -2.122 -18.192 1.00 85.31 280 ALA A O 1
ATOM 2169 N N . SER A 1 281 ? 21.605 0.108 -18.315 1.00 90.12 281 SER A N 1
ATOM 2170 C CA . SER A 1 281 ? 21.769 0.196 -19.767 1.00 90.12 281 SER A CA 1
ATOM 2171 C C . SER A 1 281 ? 23.133 -0.312 -20.235 1.00 90.12 281 SER A C 1
ATOM 2173 O O . SER A 1 281 ? 24.182 0.029 -19.685 1.00 90.12 281 SER A O 1
ATOM 2175 N N . THR A 1 282 ? 23.118 -1.124 -21.287 1.00 91.62 282 THR A N 1
ATOM 2176 C CA . THR A 1 282 ? 24.305 -1.716 -21.906 1.00 91.62 282 THR A CA 1
ATOM 2177 C C . THR A 1 282 ? 24.704 -0.977 -23.183 1.00 91.62 282 THR A C 1
ATOM 2179 O O . THR A 1 282 ? 23.949 -0.174 -23.734 1.00 91.62 282 THR A O 1
ATOM 2182 N N . ILE A 1 283 ? 25.901 -1.271 -23.697 1.00 94.69 283 ILE A N 1
ATOM 2183 C CA . ILE A 1 283 ? 26.367 -0.755 -24.996 1.00 94.69 283 ILE A CA 1
ATOM 2184 C C . ILE A 1 283 ? 25.382 -1.137 -26.116 1.00 94.69 283 ILE A C 1
ATOM 2186 O O . ILE A 1 283 ? 25.077 -0.317 -26.983 1.00 94.69 283 ILE A O 1
ATOM 2190 N N . ASP A 1 284 ? 24.853 -2.362 -26.072 1.00 91.69 284 ASP A N 1
ATOM 2191 C CA . ASP A 1 284 ? 23.941 -2.884 -27.089 1.00 91.69 284 ASP A CA 1
ATOM 2192 C C . ASP A 1 284 ? 22.569 -2.191 -27.029 1.00 91.69 284 ASP A C 1
ATOM 2194 O O . ASP A 1 284 ? 21.954 -1.976 -28.075 1.00 91.69 284 ASP A O 1
ATOM 2198 N N . ASP A 1 285 ? 22.117 -1.761 -25.844 1.00 89.94 285 ASP A N 1
ATOM 2199 C CA . ASP A 1 285 ? 20.885 -0.975 -25.689 1.00 89.94 285 ASP A CA 1
ATOM 2200 C C . ASP A 1 285 ? 21.012 0.396 -26.364 1.00 89.94 285 ASP A C 1
ATOM 2202 O O . ASP A 1 285 ? 20.127 0.807 -27.120 1.00 89.94 285 ASP A O 1
ATOM 2206 N N . PHE A 1 286 ? 22.139 1.089 -26.152 1.00 94.19 286 PHE A N 1
ATOM 2207 C CA . PHE A 1 286 ? 22.424 2.368 -26.810 1.00 94.19 286 PHE A CA 1
ATOM 2208 C C . PHE A 1 286 ? 22.584 2.215 -28.323 1.00 94.19 286 PHE A C 1
ATOM 2210 O O . PHE A 1 286 ? 22.034 3.013 -29.085 1.00 94.19 286 PHE A O 1
ATOM 2217 N N . GLU A 1 287 ? 23.310 1.194 -28.784 1.00 93.50 287 GLU A N 1
ATOM 2218 C CA . GLU A 1 287 ? 23.471 0.934 -30.215 1.00 93.50 287 GLU A CA 1
ATOM 2219 C C . GLU A 1 287 ? 22.127 0.596 -30.874 1.00 93.50 287 GLU A C 1
ATOM 2221 O O . GLU A 1 287 ? 21.785 1.167 -31.915 1.00 93.50 287 GLU A O 1
ATOM 2226 N N . THR A 1 288 ? 21.327 -0.268 -30.243 1.00 92.88 288 THR A N 1
ATOM 2227 C CA . THR A 1 288 ? 19.988 -0.627 -30.721 1.00 92.88 288 THR A CA 1
ATOM 2228 C C . THR A 1 288 ? 19.104 0.607 -30.810 1.00 92.88 288 THR A C 1
ATOM 2230 O O . THR A 1 288 ? 18.526 0.843 -31.870 1.00 92.88 288 THR A O 1
ATOM 2233 N N . ALA A 1 289 ? 19.052 1.432 -29.758 1.00 92.25 289 ALA A N 1
ATOM 2234 C CA . ALA A 1 289 ? 18.289 2.679 -29.736 1.00 92.25 289 ALA A CA 1
ATOM 2235 C C . ALA A 1 289 ? 18.706 3.632 -30.865 1.00 92.25 289 ALA A C 1
ATOM 2237 O O . ALA A 1 289 ? 17.862 4.136 -31.608 1.00 92.25 289 ALA A O 1
ATOM 2238 N N . MET A 1 290 ? 20.009 3.844 -31.060 1.00 93.38 290 MET A N 1
ATOM 2239 C CA . MET A 1 290 ? 20.503 4.712 -32.128 1.00 93.38 290 MET A CA 1
ATOM 2240 C C . MET A 1 290 ? 20.186 4.168 -33.534 1.00 93.38 290 MET A C 1
ATOM 2242 O O . MET A 1 290 ? 19.986 4.949 -34.466 1.00 93.38 290 MET A O 1
ATOM 2246 N N . ARG A 1 291 ? 20.104 2.842 -33.708 1.00 91.81 291 ARG A N 1
ATOM 2247 C CA . ARG A 1 291 ? 19.752 2.207 -34.990 1.00 91.81 291 ARG A CA 1
ATOM 2248 C C . ARG A 1 291 ? 18.245 2.203 -35.267 1.00 91.81 291 ARG A C 1
ATOM 2250 O O . ARG A 1 291 ? 17.846 2.344 -36.431 1.00 91.81 291 ARG A O 1
ATOM 2257 N N . THR A 1 292 ? 17.404 2.058 -34.244 1.00 91.12 292 THR A N 1
ATOM 2258 C CA . THR A 1 292 ? 15.938 2.000 -34.385 1.00 91.12 292 THR A CA 1
ATOM 2259 C C . THR A 1 292 ? 15.292 3.379 -34.448 1.00 91.12 292 THR A C 1
ATOM 2261 O O . THR A 1 292 ? 14.424 3.590 -35.298 1.00 91.12 292 THR A O 1
ATOM 2264 N N . LEU A 1 293 ? 15.729 4.335 -33.623 1.00 88.75 293 LEU A N 1
ATOM 2265 C CA . LEU A 1 293 ? 15.163 5.685 -33.595 1.00 88.75 293 LEU A CA 1
ATOM 2266 C C . LEU A 1 293 ? 15.371 6.421 -34.929 1.00 88.75 293 LEU A C 1
ATOM 2268 O O . LEU A 1 293 ? 16.352 6.212 -35.649 1.00 88.75 293 LEU A O 1
ATOM 2272 N N . LYS A 1 294 ? 14.427 7.307 -35.275 1.00 86.56 294 LYS A N 1
ATOM 2273 C CA . LYS A 1 294 ? 14.442 8.096 -36.520 1.00 86.56 294 LYS A CA 1
ATOM 2274 C C . LYS A 1 294 ? 14.098 9.559 -36.254 1.00 86.56 294 LYS A C 1
ATOM 2276 O O . LYS A 1 294 ? 13.413 9.891 -35.291 1.00 86.56 294 LYS A O 1
ATOM 2281 N N . GLY A 1 295 ? 14.550 10.438 -37.149 1.00 86.00 295 GLY A N 1
ATOM 2282 C CA . GLY A 1 295 ? 14.148 11.845 -37.172 1.00 86.00 295 GLY A CA 1
ATOM 2283 C C . GLY A 1 295 ? 14.440 12.590 -35.865 1.00 86.00 295 GLY A C 1
ATOM 2284 O O . GLY A 1 295 ? 15.578 12.614 -35.395 1.00 86.00 295 GLY A O 1
ATOM 2285 N N . ARG A 1 296 ? 13.407 13.234 -35.308 1.00 80.94 296 ARG A N 1
ATOM 2286 C CA . ARG A 1 296 ? 13.513 14.074 -34.107 1.00 80.94 296 ARG A CA 1
ATOM 2287 C C . ARG A 1 296 ? 13.905 13.270 -32.867 1.00 80.94 296 ARG A C 1
ATOM 2289 O O . ARG A 1 296 ? 14.767 13.729 -32.127 1.00 80.94 296 ARG A O 1
ATOM 2296 N N . ASP A 1 297 ? 13.337 12.083 -32.683 1.00 78.12 297 ASP A N 1
ATOM 2297 C CA . ASP A 1 297 ? 13.597 11.246 -31.507 1.00 78.12 297 ASP A CA 1
ATOM 2298 C C . ASP A 1 297 ? 15.055 10.786 -31.465 1.00 78.12 297 ASP A C 1
ATOM 2300 O O . ASP A 1 297 ? 15.701 10.883 -30.427 1.00 78.12 297 ASP A O 1
ATOM 2304 N N . PHE A 1 298 ? 15.608 10.383 -32.614 1.00 89.00 298 PHE A N 1
ATOM 2305 C CA . PHE A 1 298 ? 17.033 10.066 -32.734 1.00 89.00 298 PHE A CA 1
ATOM 2306 C C . PHE A 1 298 ? 17.912 11.272 -32.377 1.00 89.00 298 PHE A C 1
ATOM 2308 O O . PHE A 1 298 ? 18.841 11.147 -31.583 1.00 89.00 298 PHE A O 1
ATOM 2315 N N . LYS A 1 299 ? 17.601 12.455 -32.931 1.00 87.56 299 LYS A N 1
ATOM 2316 C CA . LYS A 1 299 ? 18.357 13.684 -32.650 1.00 87.56 299 LYS A CA 1
ATOM 2317 C C . LYS A 1 299 ? 18.372 13.992 -31.151 1.00 87.56 299 LYS A C 1
ATOM 2319 O O . LYS A 1 299 ? 19.434 14.253 -30.599 1.00 87.56 299 LYS A O 1
ATOM 2324 N N . LEU A 1 300 ? 17.204 13.984 -30.511 1.00 85.31 300 LEU A N 1
ATOM 2325 C CA . LEU A 1 300 ? 17.073 14.310 -29.093 1.00 85.31 300 LEU A CA 1
ATOM 2326 C C . LEU A 1 300 ? 17.779 13.284 -28.202 1.00 85.31 300 LEU A C 1
ATOM 2328 O O . LEU A 1 300 ? 18.490 13.673 -27.280 1.00 85.31 300 LEU A O 1
ATOM 2332 N N . PHE A 1 301 ? 17.646 11.996 -28.526 1.00 92.06 301 PHE A N 1
ATOM 2333 C CA . PHE A 1 301 ? 18.309 10.918 -27.802 1.00 92.06 301 PHE A CA 1
ATOM 2334 C C . PHE A 1 301 ? 19.835 11.066 -27.812 1.00 92.06 301 PHE A C 1
ATOM 2336 O O . PHE A 1 301 ? 20.468 11.037 -26.757 1.00 92.06 301 PHE A O 1
ATOM 2343 N N . VAL A 1 302 ? 20.426 11.278 -28.992 1.00 90.12 302 VAL A N 1
ATOM 2344 C CA . VAL A 1 302 ? 21.883 11.420 -29.139 1.00 90.12 302 VAL A CA 1
ATOM 2345 C C . VAL A 1 302 ? 22.388 12.682 -28.442 1.00 90.12 302 VAL A C 1
ATOM 2347 O O . VAL A 1 302 ? 23.371 12.610 -27.713 1.00 90.12 302 VAL A O 1
ATOM 2350 N N . LEU A 1 303 ? 21.708 13.822 -28.609 1.00 88.44 303 LEU A N 1
ATOM 2351 C CA . LEU A 1 303 ? 22.126 15.076 -27.973 1.00 88.44 303 LEU A CA 1
ATOM 2352 C C . LEU A 1 303 ? 22.045 15.008 -26.447 1.00 88.44 303 LEU A C 1
ATOM 2354 O O . LEU A 1 303 ? 22.951 15.486 -25.773 1.00 88.44 303 LEU A O 1
ATOM 2358 N N . LYS A 1 304 ? 20.998 14.390 -25.886 1.00 90.19 304 LYS A N 1
ATOM 2359 C CA . LYS A 1 304 ? 20.899 14.244 -24.430 1.00 90.19 304 LYS A CA 1
ATOM 2360 C C . LYS A 1 304 ? 21.916 13.248 -23.880 1.00 90.19 304 LYS A C 1
ATOM 2362 O O . LYS A 1 304 ? 22.479 13.485 -22.819 1.00 90.19 304 LYS A O 1
ATOM 2367 N N . SER A 1 305 ? 22.183 12.165 -24.607 1.00 90.44 305 SER A N 1
ATOM 2368 C CA . SER A 1 305 ? 23.236 11.210 -24.234 1.00 90.44 305 SER A CA 1
ATOM 2369 C C . SER A 1 305 ? 24.620 11.863 -24.249 1.00 90.44 305 SER A C 1
ATOM 2371 O O . SER A 1 305 ? 25.441 11.589 -23.377 1.00 90.44 305 SER A O 1
ATOM 2373 N N . LEU A 1 306 ? 24.856 12.773 -25.199 1.00 89.38 306 LEU A N 1
ATOM 2374 C CA . LEU A 1 306 ? 26.077 13.568 -25.277 1.00 89.38 306 LEU A CA 1
ATOM 2375 C C . LEU A 1 306 ? 26.186 14.566 -24.113 1.00 89.38 306 LEU A C 1
ATOM 2377 O O . LEU A 1 306 ? 27.225 14.596 -23.473 1.00 89.38 306 LEU A O 1
ATOM 2381 N N . ASP A 1 307 ? 25.111 15.279 -23.758 1.00 87.81 307 ASP A N 1
ATOM 2382 C CA . ASP A 1 307 ? 25.055 16.164 -22.572 1.00 87.81 307 ASP A CA 1
ATOM 2383 C C . ASP A 1 307 ? 25.372 15.408 -21.267 1.00 87.81 307 ASP A C 1
ATOM 2385 O O . ASP A 1 307 ? 26.103 15.898 -20.405 1.00 87.81 307 ASP A O 1
ATOM 2389 N N . ILE A 1 308 ? 24.860 14.179 -21.127 1.00 88.00 308 ILE A N 1
ATOM 2390 C CA . ILE A 1 308 ? 25.160 13.308 -19.980 1.00 88.00 308 ILE A CA 1
ATOM 2391 C C . ILE A 1 308 ? 26.643 12.911 -19.964 1.00 88.00 308 ILE A C 1
ATOM 2393 O O . ILE A 1 308 ? 27.255 12.900 -18.896 1.00 88.00 308 ILE A O 1
ATOM 2397 N N . LEU A 1 309 ? 27.224 12.612 -21.130 1.00 88.38 309 LEU A N 1
ATOM 2398 C CA . LEU A 1 309 ? 28.641 12.274 -21.272 1.00 88.38 309 LEU A CA 1
ATOM 2399 C C . LEU A 1 309 ? 29.562 13.481 -21.015 1.00 88.38 309 LEU A C 1
ATOM 2401 O O . LEU A 1 309 ? 30.577 13.334 -20.341 1.00 88.38 309 LEU A O 1
ATOM 2405 N N . GLU A 1 310 ? 29.219 14.672 -21.503 1.00 85.56 310 GLU A N 1
ATOM 2406 C CA . GLU A 1 310 ? 29.966 15.914 -21.243 1.00 85.56 310 GLU A CA 1
ATOM 2407 C C . GLU A 1 310 ? 30.013 16.218 -19.743 1.00 85.56 310 GLU A C 1
ATOM 2409 O O . GLU A 1 310 ? 31.056 16.548 -19.181 1.00 85.56 310 GLU A O 1
ATOM 2414 N N . LYS A 1 311 ? 28.886 16.004 -19.061 1.00 85.62 311 LYS A N 1
ATOM 2415 C CA . LYS A 1 311 ? 28.734 16.220 -17.620 1.00 85.62 311 LYS A CA 1
ATOM 2416 C C . LYS A 1 311 ? 28.921 14.933 -16.816 1.00 85.62 311 LYS A C 1
ATOM 2418 O O . LYS A 1 311 ? 28.334 14.800 -15.740 1.00 85.62 311 LYS A O 1
ATOM 2423 N N . ASN A 1 312 ? 29.744 13.991 -17.290 1.00 78.56 312 ASN A N 1
ATOM 2424 C CA . ASN A 1 312 ? 29.869 12.663 -16.676 1.00 78.56 312 ASN A CA 1
ATOM 2425 C C . ASN A 1 312 ? 30.169 12.731 -15.167 1.00 78.56 312 ASN A C 1
ATOM 2427 O O . ASN A 1 312 ? 29.538 12.022 -14.396 1.00 78.56 312 ASN A O 1
ATOM 2431 N N . GLN A 1 313 ? 31.021 13.659 -14.713 1.00 76.81 313 GLN A N 1
ATOM 2432 C CA . GLN A 1 313 ? 31.324 13.836 -13.280 1.00 76.81 313 GLN A CA 1
ATOM 2433 C C . GLN A 1 313 ? 30.085 14.134 -12.413 1.00 76.81 313 GLN A C 1
ATOM 2435 O O . GLN A 1 313 ? 30.045 13.773 -11.239 1.00 76.81 313 GLN A O 1
ATOM 2440 N N . MET A 1 314 ? 29.069 14.793 -12.977 1.00 77.81 314 MET A N 1
ATOM 2441 C CA . MET A 1 314 ? 27.821 15.119 -12.284 1.00 77.81 314 MET A CA 1
ATOM 2442 C C . MET A 1 314 ? 26.844 13.935 -12.277 1.00 77.81 314 MET A C 1
ATOM 2444 O O . MET A 1 314 ? 26.118 13.742 -11.301 1.00 77.81 314 MET A O 1
ATOM 2448 N N . TYR A 1 315 ? 26.830 13.138 -13.348 1.00 81.38 315 TYR A N 1
ATOM 2449 C CA . TYR A 1 315 ? 25.850 12.069 -13.549 1.00 81.38 315 TYR A CA 1
ATOM 2450 C C . TYR A 1 315 ? 26.342 10.673 -13.153 1.00 81.38 315 TYR A C 1
ATOM 2452 O O . TYR A 1 315 ? 25.511 9.820 -12.853 1.00 81.38 315 TYR A O 1
ATOM 2460 N N . GLU A 1 316 ? 27.651 10.425 -13.086 1.00 82.00 316 GLU A N 1
ATOM 2461 C CA . GLU A 1 316 ? 28.247 9.102 -12.838 1.00 82.00 316 GLU A CA 1
ATOM 2462 C C . GLU A 1 316 ? 27.766 8.476 -11.520 1.00 82.00 316 GLU A C 1
ATOM 2464 O O . GLU A 1 316 ? 27.390 7.304 -11.483 1.00 82.00 316 GLU A O 1
ATOM 2469 N N . ASN A 1 317 ? 27.639 9.279 -10.457 1.00 83.00 317 ASN A N 1
ATOM 2470 C CA . ASN A 1 317 ? 27.119 8.821 -9.161 1.00 83.00 317 ASN A CA 1
ATOM 2471 C C . ASN A 1 317 ? 25.679 8.281 -9.234 1.00 83.00 317 ASN A C 1
ATOM 2473 O O . ASN A 1 317 ? 25.257 7.520 -8.364 1.00 83.00 317 ASN A O 1
ATOM 2477 N N . ARG A 1 318 ? 24.904 8.692 -10.241 1.00 81.75 318 ARG A N 1
ATOM 2478 C CA . ARG A 1 318 ? 23.495 8.318 -10.409 1.00 81.75 318 ARG A CA 1
ATOM 2479 C C . ARG A 1 318 ? 23.332 7.307 -11.536 1.00 81.75 318 ARG A C 1
ATOM 2481 O O . ARG A 1 318 ? 22.838 6.211 -11.296 1.00 81.75 318 ARG A O 1
ATOM 2488 N N . PHE A 1 319 ? 23.835 7.603 -12.725 1.00 88.31 319 PHE A N 1
ATOM 2489 C CA . PHE A 1 319 ? 23.653 6.780 -13.922 1.00 88.31 319 PHE A CA 1
ATOM 2490 C C . PHE A 1 319 ? 24.755 5.740 -14.143 1.00 88.31 319 PHE A C 1
ATOM 2492 O O . PHE A 1 319 ? 24.673 4.957 -15.087 1.00 88.31 319 PHE A O 1
ATOM 2499 N N . GLY A 1 320 ? 25.764 5.672 -13.272 1.00 87.69 320 GLY A N 1
ATOM 2500 C CA . GLY A 1 320 ? 26.844 4.697 -13.388 1.00 87.69 320 GLY A CA 1
ATOM 2501 C C . GLY A 1 320 ? 27.589 4.838 -14.716 1.00 87.69 320 GLY A C 1
ATOM 2502 O O . GLY A 1 320 ? 28.015 5.928 -15.083 1.00 87.69 320 GLY A O 1
ATOM 2503 N N . GLN A 1 321 ? 27.721 3.732 -15.451 1.00 89.62 321 GLN A N 1
ATOM 2504 C CA . GLN A 1 321 ? 28.484 3.664 -16.705 1.00 89.62 321 GLN A CA 1
ATOM 2505 C C . GLN A 1 321 ? 27.689 4.081 -17.956 1.00 89.62 321 GLN A C 1
ATOM 2507 O O . GLN A 1 321 ? 28.193 3.934 -19.066 1.00 89.62 321 GLN A O 1
ATOM 2512 N N . ALA A 1 322 ? 26.472 4.617 -17.816 1.00 90.44 322 ALA A N 1
ATOM 2513 C CA . ALA A 1 322 ? 25.600 4.925 -18.954 1.00 90.44 322 ALA A CA 1
ATOM 2514 C C . ALA A 1 322 ? 26.259 5.834 -20.011 1.00 90.44 322 ALA A C 1
ATOM 2516 O O . ALA A 1 322 ? 26.201 5.540 -21.204 1.00 90.44 322 ALA A O 1
ATOM 2517 N N . GLY A 1 323 ? 26.941 6.906 -19.584 1.00 90.31 323 GLY A N 1
ATOM 2518 C CA . GLY A 1 323 ? 27.647 7.811 -20.500 1.00 90.31 323 GLY A CA 1
ATOM 2519 C C . GLY A 1 323 ? 28.768 7.107 -21.273 1.00 90.31 323 GLY A C 1
ATOM 2520 O O . GLY A 1 323 ? 28.896 7.269 -22.487 1.00 90.31 323 GLY A O 1
ATOM 2521 N N . MET A 1 324 ? 29.538 6.253 -20.594 1.00 91.25 324 MET A N 1
ATOM 2522 C CA . MET A 1 324 ? 30.620 5.481 -21.214 1.00 91.25 324 MET A CA 1
ATOM 2523 C C . MET A 1 324 ? 30.087 4.396 -22.156 1.00 91.25 324 MET A C 1
ATOM 2525 O O . MET A 1 324 ? 30.654 4.180 -23.228 1.00 91.25 324 MET A O 1
ATOM 2529 N N . ASN A 1 325 ? 28.962 3.765 -21.813 1.00 93.88 325 ASN A N 1
ATOM 2530 C CA . ASN A 1 325 ? 28.291 2.792 -22.675 1.00 93.88 325 ASN A CA 1
ATOM 2531 C C . ASN A 1 325 ? 27.772 3.447 -23.965 1.00 93.88 325 ASN A C 1
ATOM 2533 O O . ASN A 1 325 ? 27.933 2.878 -25.046 1.00 93.88 325 ASN A O 1
ATOM 2537 N N . PHE A 1 326 ? 27.233 4.669 -23.879 1.00 95.00 326 PHE A N 1
ATOM 2538 C CA . PHE A 1 326 ? 26.875 5.475 -25.049 1.00 95.00 326 PHE A CA 1
ATOM 2539 C C . PHE A 1 326 ? 28.091 5.814 -25.925 1.00 95.00 326 PHE A C 1
ATOM 2541 O O . PHE A 1 326 ? 28.030 5.662 -27.149 1.00 95.00 326 PHE A O 1
ATOM 2548 N N . LEU A 1 327 ? 29.205 6.243 -25.318 1.00 93.62 327 LEU A N 1
ATOM 2549 C CA . LEU A 1 327 ? 30.443 6.539 -26.044 1.00 93.62 327 LEU A CA 1
ATOM 2550 C C . LEU A 1 327 ? 30.949 5.311 -26.812 1.00 93.62 327 LEU A C 1
ATOM 2552 O O . LEU A 1 327 ? 31.286 5.410 -27.993 1.00 93.62 327 LEU A O 1
ATOM 2556 N N . GLU A 1 328 ? 30.973 4.148 -26.166 1.00 94.19 328 GLU A N 1
ATOM 2557 C CA . GLU A 1 328 ? 31.442 2.917 -26.799 1.00 94.19 328 GLU A CA 1
ATOM 2558 C C . GLU A 1 328 ? 30.498 2.453 -27.918 1.00 94.19 328 GLU A C 1
ATOM 2560 O O . GLU A 1 328 ? 30.961 2.038 -28.982 1.00 94.19 328 GLU A O 1
ATOM 2565 N N . ALA A 1 329 ? 29.182 2.620 -27.750 1.00 93.69 329 ALA A N 1
ATOM 2566 C CA . ALA A 1 329 ? 28.215 2.387 -28.823 1.00 93.69 329 ALA A CA 1
ATOM 2567 C C . ALA A 1 329 ? 28.474 3.316 -30.025 1.00 93.69 329 ALA A C 1
ATOM 2569 O O . ALA A 1 329 ? 28.454 2.874 -31.176 1.00 93.69 329 ALA A O 1
ATOM 2570 N N . CYS A 1 330 ? 28.792 4.593 -29.782 1.00 92.56 330 CYS A N 1
ATOM 2571 C CA . CYS A 1 330 ? 29.162 5.530 -30.844 1.00 92.56 330 CYS A CA 1
ATOM 2572 C C . CYS A 1 330 ? 30.447 5.102 -31.569 1.00 92.56 330 CYS A C 1
ATOM 2574 O O . CYS A 1 330 ? 30.483 5.131 -32.801 1.00 92.56 330 CYS A O 1
ATOM 2576 N N . ARG A 1 331 ? 31.480 4.655 -30.840 1.00 92.50 331 ARG A N 1
ATOM 2577 C CA . ARG A 1 331 ? 32.726 4.137 -31.437 1.00 92.50 331 ARG A CA 1
ATOM 2578 C C . ARG A 1 331 ? 32.473 2.910 -32.303 1.00 92.50 331 ARG A C 1
ATOM 2580 O O . ARG A 1 331 ? 32.938 2.870 -33.441 1.00 92.50 331 ARG A O 1
ATOM 2587 N N . ARG A 1 332 ? 31.678 1.944 -31.824 1.00 93.12 332 ARG A N 1
ATOM 2588 C CA . ARG A 1 332 ? 31.280 0.763 -32.613 1.00 93.12 332 ARG A CA 1
ATOM 2589 C C . ARG A 1 332 ? 30.629 1.164 -33.936 1.00 93.12 332 ARG A C 1
ATOM 2591 O O . ARG A 1 332 ? 31.051 0.691 -34.991 1.00 93.12 332 ARG A O 1
ATOM 2598 N N . ILE A 1 333 ? 29.667 2.088 -33.899 1.00 90.31 333 ILE A N 1
ATOM 2599 C CA . ILE A 1 333 ? 28.984 2.572 -35.106 1.00 90.31 333 ILE A CA 1
ATOM 2600 C C . ILE A 1 333 ? 29.961 3.296 -36.041 1.00 90.31 333 ILE A C 1
ATOM 2602 O O . ILE A 1 333 ? 29.967 3.029 -37.240 1.00 90.31 333 ILE A O 1
ATOM 2606 N N . VAL A 1 334 ? 30.810 4.189 -35.525 1.00 90.88 334 VAL A N 1
ATOM 2607 C CA . VAL A 1 334 ? 31.760 4.962 -36.345 1.00 90.88 334 VAL A CA 1
ATOM 2608 C C . VAL A 1 334 ? 32.823 4.070 -36.993 1.00 90.88 334 VAL A C 1
ATOM 2610 O O . VAL A 1 334 ? 33.152 4.295 -38.159 1.00 90.88 334 VAL A O 1
ATOM 2613 N N . ARG A 1 335 ? 33.320 3.044 -36.288 1.00 88.00 335 ARG A N 1
ATOM 2614 C CA . ARG A 1 335 ? 34.262 2.047 -36.828 1.00 88.00 335 ARG A CA 1
ATOM 2615 C C . ARG A 1 335 ? 33.660 1.265 -37.989 1.00 88.00 335 ARG A C 1
ATOM 2617 O O . ARG A 1 335 ? 34.285 1.147 -39.039 1.00 88.00 335 ARG A O 1
ATOM 2624 N N . VAL A 1 336 ? 32.447 0.744 -37.802 1.00 88.19 336 VAL A N 1
ATOM 2625 C CA . VAL A 1 336 ? 31.760 -0.084 -38.807 1.00 88.19 336 VAL A CA 1
ATOM 2626 C C . VAL A 1 336 ? 31.281 0.761 -39.991 1.00 88.19 336 VAL A C 1
ATOM 2628 O O . VAL A 1 336 ? 31.342 0.324 -41.137 1.00 88.19 336 VAL A O 1
ATOM 2631 N N . GLU A 1 337 ? 30.837 1.992 -39.739 1.00 86.12 337 GLU A N 1
ATOM 2632 C CA . GLU A 1 337 ? 30.165 2.842 -40.723 1.00 86.12 337 GLU A CA 1
ATOM 2633 C C . GLU A 1 337 ? 30.951 4.118 -41.065 1.00 86.12 337 GLU A C 1
ATOM 2635 O O . GLU A 1 337 ? 30.378 5.201 -41.236 1.00 86.12 337 GLU A O 1
ATOM 2640 N N . LYS A 1 338 ? 32.276 3.994 -41.205 1.00 77.06 338 LYS A N 1
ATOM 2641 C CA . LYS A 1 338 ? 33.199 5.120 -41.429 1.00 77.06 338 LYS A CA 1
ATOM 2642 C C . LYS A 1 338 ? 32.823 6.009 -42.622 1.00 77.06 338 LYS A C 1
ATOM 2644 O O . LYS A 1 338 ? 32.967 7.224 -42.545 1.00 77.06 338 LYS A O 1
ATOM 2649 N N . GLU A 1 339 ? 32.276 5.449 -43.697 1.00 80.12 339 GLU A N 1
ATOM 2650 C CA . GLU A 1 339 ? 31.881 6.214 -44.893 1.00 80.12 339 GLU A CA 1
ATOM 2651 C C . GLU A 1 339 ? 30.367 6.465 -44.995 1.00 80.12 339 GLU A C 1
ATOM 2653 O O . GLU A 1 339 ? 29.887 7.083 -45.952 1.00 80.12 339 GLU A O 1
ATOM 2658 N N . ASN A 1 340 ? 29.583 6.036 -44.001 1.00 87.69 340 ASN A N 1
ATOM 2659 C CA . ASN A 1 340 ? 28.143 6.275 -43.979 1.00 87.69 340 ASN A CA 1
ATOM 2660 C C . ASN A 1 340 ? 27.820 7.671 -43.418 1.00 87.69 340 ASN A C 1
ATOM 2662 O O . ASN A 1 340 ? 28.551 8.245 -42.608 1.00 87.69 340 ASN A O 1
ATOM 2666 N N . ARG A 1 341 ? 26.656 8.206 -43.802 1.00 85.81 341 ARG A N 1
ATOM 2667 C CA . ARG A 1 341 ? 26.067 9.416 -43.217 1.00 85.81 341 ARG A CA 1
ATOM 2668 C C . ARG A 1 341 ? 25.941 9.307 -41.696 1.00 85.81 341 ARG A C 1
ATOM 2670 O O . ARG A 1 341 ? 26.120 10.315 -41.025 1.00 85.81 341 ARG A O 1
ATOM 2677 N N . PHE A 1 342 ? 25.667 8.115 -41.168 1.00 85.75 342 PHE A N 1
ATOM 2678 C CA . PHE A 1 342 ? 25.538 7.886 -39.730 1.00 85.75 342 PHE A CA 1
ATOM 2679 C C . PHE A 1 342 ? 26.874 8.081 -38.993 1.00 85.75 342 PHE A C 1
ATOM 2681 O O . PHE A 1 342 ? 26.972 8.948 -38.126 1.00 85.75 342 PHE A O 1
ATOM 2688 N N . GLY A 1 343 ? 27.934 7.380 -39.408 1.00 86.44 343 GLY A N 1
ATOM 2689 C CA . GLY A 1 343 ? 29.268 7.552 -38.827 1.00 86.44 343 GLY A CA 1
ATOM 2690 C C . GLY A 1 343 ? 29.863 8.951 -39.041 1.00 86.44 343 GLY A C 1
ATOM 2691 O O . GLY A 1 343 ? 30.639 9.421 -38.210 1.00 86.44 343 GLY A O 1
ATOM 2692 N N . ARG A 1 344 ? 29.511 9.653 -40.132 1.00 86.69 344 ARG A N 1
ATOM 2693 C CA . ARG A 1 344 ? 29.865 11.077 -40.312 1.00 86.69 344 ARG A CA 1
ATOM 2694 C C . ARG A 1 344 ? 29.133 11.984 -39.325 1.00 86.69 344 ARG A C 1
ATOM 2696 O O . ARG A 1 344 ? 29.771 12.834 -38.721 1.00 86.69 344 ARG A O 1
ATOM 2703 N N . LEU A 1 345 ? 27.827 11.783 -39.145 1.00 88.50 345 LEU A N 1
ATOM 2704 C CA . LEU A 1 345 ? 27.015 12.588 -38.234 1.00 88.50 345 LEU A CA 1
ATOM 2705 C C . LEU A 1 345 ? 27.524 12.500 -36.794 1.00 88.50 345 LEU A C 1
ATOM 2707 O O . LEU A 1 345 ? 27.698 13.535 -36.164 1.00 88.50 345 LEU A O 1
ATOM 2711 N N . LEU A 1 346 ? 27.803 11.293 -36.290 1.00 88.25 346 LEU A N 1
ATOM 2712 C CA . LEU A 1 346 ? 28.330 11.128 -34.931 1.00 88.25 346 LEU A CA 1
ATOM 2713 C C . LEU A 1 346 ? 29.677 11.845 -34.752 1.00 88.25 346 LEU A C 1
ATOM 2715 O O . LEU A 1 346 ? 29.867 12.535 -33.758 1.00 88.25 346 LEU A O 1
ATOM 2719 N N . ARG A 1 347 ? 30.579 11.774 -35.741 1.00 86.94 347 ARG A N 1
ATOM 2720 C CA . ARG A 1 347 ? 31.845 12.527 -35.706 1.00 86.94 347 ARG A CA 1
ATOM 2721 C C . ARG A 1 347 ? 31.642 14.038 -35.691 1.00 86.94 347 ARG A C 1
ATOM 2723 O O . ARG A 1 347 ? 32.321 14.712 -34.928 1.00 86.94 347 ARG A O 1
ATOM 2730 N N . THR A 1 348 ? 30.718 14.563 -36.497 1.00 87.00 348 THR A N 1
ATOM 2731 C CA . THR A 1 348 ? 30.381 15.994 -36.477 1.00 87.00 348 THR A CA 1
ATOM 2732 C C . THR A 1 348 ? 29.840 16.413 -35.113 1.00 87.00 348 THR A C 1
ATOM 2734 O O . THR A 1 348 ? 30.315 17.395 -34.560 1.00 87.00 348 THR A O 1
ATOM 2737 N N . LEU A 1 349 ? 28.916 15.638 -34.536 1.00 87.06 349 LEU A N 1
ATOM 2738 C CA . LEU A 1 349 ? 28.334 15.948 -33.229 1.00 87.06 349 LEU A CA 1
ATOM 2739 C C . LEU A 1 349 ? 29.384 15.964 -32.114 1.00 87.06 349 LEU A C 1
ATOM 2741 O O . LEU A 1 349 ? 29.379 16.878 -31.302 1.00 87.06 349 LEU A O 1
ATOM 2745 N N . PHE A 1 350 ? 30.314 15.005 -32.095 1.00 87.31 350 PHE A N 1
ATOM 2746 C CA . PHE A 1 350 ? 31.412 15.020 -31.125 1.00 87.31 350 PHE A CA 1
ATOM 2747 C C . PHE A 1 350 ? 32.404 16.163 -31.383 1.00 87.31 350 PHE A C 1
ATOM 2749 O O . PHE A 1 350 ? 32.878 16.768 -30.429 1.00 87.31 350 PHE A O 1
ATOM 2756 N N . ALA A 1 351 ? 32.696 16.510 -32.639 1.00 86.31 351 ALA A N 1
ATOM 2757 C CA . ALA A 1 351 ? 33.559 17.652 -32.957 1.00 86.31 351 ALA A CA 1
ATOM 2758 C C . ALA A 1 351 ? 32.973 19.000 -32.491 1.00 86.31 351 ALA A C 1
ATOM 2760 O O . ALA A 1 351 ? 33.729 19.917 -32.186 1.00 86.31 351 ALA A O 1
ATOM 2761 N N . GLU A 1 352 ? 31.644 19.106 -32.431 1.00 83.38 352 GLU A N 1
ATOM 2762 C CA . GLU A 1 352 ? 30.903 20.277 -31.941 1.00 83.38 352 GLU A CA 1
ATOM 2763 C C . GLU A 1 352 ? 30.620 20.234 -30.422 1.00 83.38 352 GLU A C 1
ATOM 2765 O O . GLU A 1 352 ? 30.040 21.175 -29.886 1.00 83.38 352 GLU A O 1
ATOM 2770 N N . SER A 1 353 ? 31.021 19.156 -29.739 1.00 84.69 353 SER A N 1
ATOM 2771 C CA . SER A 1 353 ? 30.801 18.917 -28.302 1.00 84.69 353 SER A CA 1
ATOM 2772 C C . SER A 1 353 ? 31.941 19.455 -27.429 1.00 84.69 353 SER A C 1
ATOM 2774 O O . SER A 1 353 ? 33.001 19.826 -27.935 1.00 84.69 353 SER A O 1
ATOM 2776 N N . GLU A 1 354 ? 31.773 19.425 -26.105 1.00 79.44 354 GLU A N 1
ATOM 2777 C CA . GLU A 1 354 ? 32.853 19.712 -25.142 1.00 79.44 354 GLU A CA 1
ATOM 2778 C C . GLU A 1 354 ? 33.854 18.549 -24.994 1.00 79.44 354 GLU A C 1
ATOM 2780 O O . GLU A 1 354 ? 34.921 18.702 -24.394 1.00 79.44 354 GLU A O 1
ATOM 2785 N N . VAL A 1 355 ? 33.551 17.382 -25.577 1.00 82.00 355 VAL A N 1
ATOM 2786 C CA . VAL A 1 355 ? 34.343 16.146 -25.461 1.00 82.00 355 VAL A CA 1
ATOM 2787 C C . VAL A 1 355 ? 34.816 15.564 -26.811 1.00 82.00 355 VAL A C 1
ATOM 2789 O O . VAL A 1 355 ? 34.785 14.344 -27.010 1.00 82.00 355 VAL A O 1
ATOM 2792 N N . PRO A 1 356 ? 35.334 16.379 -27.755 1.00 78.56 356 PRO A N 1
ATOM 2793 C CA . PRO A 1 356 ? 35.662 15.930 -29.113 1.00 78.56 356 PRO A CA 1
ATOM 2794 C C . PRO A 1 356 ? 36.744 14.843 -29.144 1.00 78.56 356 PRO A C 1
ATOM 2796 O O . PRO A 1 356 ? 36.723 13.952 -29.994 1.00 78.56 356 PRO A O 1
ATOM 2799 N N . MET A 1 357 ? 37.661 14.878 -28.175 1.00 80.25 357 MET A N 1
ATOM 2800 C CA . MET A 1 357 ? 38.765 13.926 -28.044 1.00 80.25 357 MET A CA 1
ATOM 2801 C C . MET A 1 357 ? 38.314 12.516 -27.646 1.00 80.25 357 MET A C 1
ATOM 2803 O O . MET A 1 357 ? 39.064 11.570 -27.856 1.00 80.25 357 MET A O 1
ATOM 2807 N N . LEU A 1 358 ? 37.109 12.341 -27.088 1.00 80.19 358 LEU A N 1
ATOM 2808 C CA . LEU A 1 358 ? 36.657 11.030 -26.608 1.00 80.19 358 LEU A CA 1
ATOM 2809 C C . LEU A 1 358 ? 36.294 10.068 -27.744 1.00 80.19 358 LEU A C 1
ATOM 2811 O O . LEU A 1 358 ? 36.424 8.853 -27.583 1.00 80.19 358 LEU A O 1
ATOM 2815 N N . LEU A 1 359 ? 35.855 10.586 -28.892 1.00 81.25 359 LEU A N 1
ATOM 2816 C CA . LEU A 1 359 ? 35.532 9.767 -30.064 1.00 81.25 359 LEU A CA 1
ATOM 2817 C C . LEU A 1 359 ? 36.752 9.527 -30.973 1.00 81.25 359 LEU A C 1
ATOM 2819 O O . LEU A 1 359 ? 36.718 8.629 -31.812 1.00 81.25 359 LEU A O 1
ATOM 2823 N N . ALA A 1 360 ? 37.822 10.312 -30.825 1.00 70.50 360 ALA A N 1
ATOM 2824 C CA . ALA A 1 360 ? 39.054 10.134 -31.582 1.00 70.50 360 ALA A CA 1
ATOM 2825 C C . ALA A 1 360 ? 39.818 8.908 -31.053 1.00 70.50 360 ALA A C 1
ATOM 2827 O O . ALA A 1 360 ? 40.293 8.895 -29.921 1.00 70.50 360 ALA A O 1
ATOM 2828 N N . GLU A 1 361 ? 39.916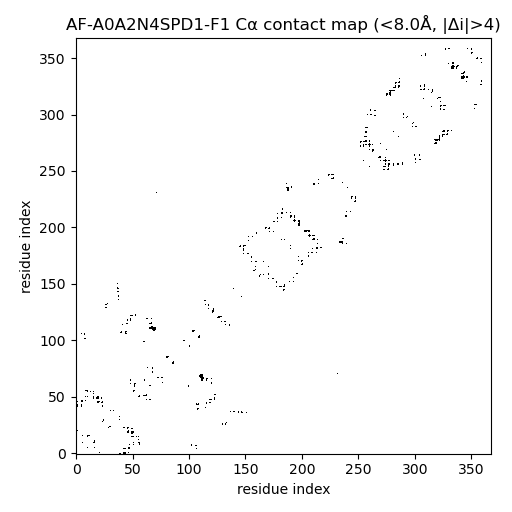 7.856 -31.860 1.00 54.34 361 GLU A N 1
ATOM 2829 C CA . GLU A 1 361 ? 40.706 6.669 -31.528 1.00 54.34 361 GLU A CA 1
ATOM 2830 C C . GLU A 1 361 ? 42.199 6.952 -31.746 1.00 54.34 361 GLU A C 1
ATOM 2832 O O . GLU A 1 361 ? 42.670 6.843 -32.870 1.00 54.34 361 GLU A O 1
ATOM 2837 N N . ASP A 1 362 ? 42.880 7.334 -30.660 1.00 42.50 362 ASP A N 1
ATOM 2838 C CA . ASP A 1 362 ? 44.330 7.399 -30.405 1.00 42.50 362 ASP A CA 1
ATOM 2839 C C . ASP A 1 362 ? 45.266 8.128 -31.397 1.00 42.50 362 ASP A C 1
ATOM 2841 O O . ASP A 1 362 ? 45.172 8.069 -32.619 1.00 42.50 362 ASP A O 1
ATOM 2845 N N . GLY A 1 363 ? 46.244 8.836 -30.823 1.00 39.62 363 GLY A N 1
ATOM 2846 C CA . GLY A 1 363 ? 47.238 9.622 -31.546 1.00 39.62 363 GLY A CA 1
ATOM 2847 C C . GLY A 1 363 ? 48.133 8.813 -32.491 1.00 39.62 363 GLY A C 1
ATOM 2848 O O . GLY A 1 363 ? 48.706 7.808 -32.096 1.00 39.62 363 GLY A O 1
ATOM 2849 N N . ILE A 1 364 ? 48.249 9.330 -33.716 1.00 36.84 364 ILE A N 1
ATOM 2850 C CA . ILE A 1 364 ? 49.333 9.361 -34.724 1.00 36.84 364 ILE A CA 1
ATOM 2851 C C . ILE A 1 364 ? 48.614 10.093 -35.879 1.00 36.84 364 ILE A C 1
ATOM 2853 O O . ILE A 1 364 ? 47.676 9.559 -36.450 1.00 36.84 364 ILE A O 1
ATOM 2857 N N . GLU A 1 365 ? 48.778 11.392 -36.116 1.00 29.67 365 GLU A N 1
ATOM 2858 C CA . GLU A 1 365 ? 49.968 12.040 -36.660 1.00 29.67 365 GLU A CA 1
ATOM 2859 C C . GLU A 1 365 ? 50.058 13.483 -36.138 1.00 29.67 365 GLU A C 1
ATOM 2861 O O . GLU A 1 365 ? 49.375 14.394 -36.604 1.00 29.67 365 GLU A O 1
ATOM 2866 N N . ALA A 1 366 ? 50.965 13.711 -35.192 1.00 35.88 366 ALA A N 1
ATOM 2867 C CA . ALA A 1 366 ? 51.745 14.935 -35.219 1.00 35.88 366 ALA A CA 1
ATOM 2868 C C . ALA A 1 366 ? 52.933 14.659 -36.147 1.00 35.88 366 ALA A C 1
ATOM 2870 O O . ALA A 1 366 ? 53.825 13.916 -35.748 1.00 35.88 366 ALA A O 1
ATOM 2871 N N . GLN A 1 367 ? 52.894 15.196 -37.372 1.00 32.16 367 GLN A N 1
ATOM 2872 C CA . GLN A 1 367 ? 54.020 15.698 -38.183 1.00 32.16 367 GLN A CA 1
ATOM 2873 C C . GLN A 1 367 ? 53.665 15.689 -39.677 1.00 32.16 367 GLN A C 1
ATOM 2875 O O . GLN A 1 367 ? 53.729 14.653 -40.336 1.00 32.16 367 GLN A O 1
ATOM 2880 N N . SER A 1 368 ? 53.386 16.874 -40.221 1.00 32.78 368 SER A N 1
ATOM 2881 C CA . SER A 1 368 ? 54.133 17.478 -41.339 1.00 32.78 368 SER A CA 1
ATOM 2882 C C . SER A 1 368 ? 53.773 18.952 -41.453 1.00 32.78 368 SER A C 1
ATOM 2884 O O . SER A 1 368 ? 52.560 19.248 -41.522 1.00 32.78 368 SER A O 1
#

pLDDT: mean 79.29, std 14.82, range [29.67, 95.0]

Foldseek 3Di:
DLVLLCVLLVQPDPVLSVVLVVQCCVQVNPCPPPDPLLCLAASSLSSLLSCVLVCRRVPEDHLQCLQAPPPPDDDSVPVVCVVVPCPPPPDPPPVDPVVHVVSCVSSVNRGHDVSSVQSNCCSVVVDDPSVSSVVVSVVCVVLVLLSVLVVLLVVLVCCLVPVPVDDLVVSVVSLVVSLVSLLSDDQLSLQVSLVSLCPGDVSPVSSCSSLVSNLVSVVVDPDLPPADPDPPPRDGDPVSVVSSVVVVVVVLCVCALLNLLVCCVVPVDGDPSSLSNLQPDALVSLLVCCVPDDDPSNVSSLVSLLVCLLVVVVCCVRNPCNNVSNLVNLLVCLVVQVPDPSNVVSLVVLVVGPRNVSSDDDDDDDDD

Sequence (368 aa):
MARTAVEACGITNIRVIRQAYRLVVRLLGVTGDMPLAIQARTVPSIVLISALANKAIKDGPTLEYVAGYGRGSTDFLKLFLEQKGDASKEKAEDSTPAAWKVLLSKLGINSSDEFEELVVAFVRDGRHDAKAIEAVIQGYRHNEKCTESRSLAHEFFERFNWGVTDCDDDLVADAVKLIARVADLDAYTVTALGKQMADLPGGTKLEDDLIDGWLAHFATIVDKSEFGESPFQQPLNPKLKAAIDHARDARIHSVTVVDAIKYLLENDSWGHREEAAMRASTIDDFETAMRTLKGRDFKLFVLKSLDILEKNQMYENRFGQAGMNFLEACRRIVRVEKENRFGRLLRTLFAESEVPMLLAEDGIEAQS

Mean predicted aligned error: 16.37 Å

Solvent-accessible surface area (backbone atoms only — not comparable to full-atom values): 20946 Å² total; per-residue (Å²): 107,62,66,59,30,37,59,68,60,64,60,79,54,67,69,59,54,52,47,26,52,50,47,47,40,69,72,66,40,79,62,85,86,51,58,67,65,58,48,55,65,47,44,30,56,48,38,50,52,44,36,46,76,67,58,60,38,90,88,55,63,53,70,66,53,55,30,46,28,73,46,78,92,59,60,71,64,44,64,52,41,64,73,64,72,63,93,80,64,97,76,66,73,83,82,65,61,68,67,45,58,51,50,31,54,72,41,64,52,74,59,43,50,73,65,43,44,53,53,50,46,26,73,72,70,68,53,77,59,62,66,60,53,47,49,53,51,48,49,46,59,78,34,39,67,32,52,46,43,48,50,52,51,49,53,48,52,49,40,73,74,66,38,86,84,60,56,66,71,57,54,51,54,52,50,54,57,48,43,78,41,31,75,46,54,54,71,58,60,51,33,56,47,30,60,57,37,41,76,41,92,70,8,62,57,52,23,49,54,35,52,52,47,32,50,57,45,57,69,69,51,84,79,60,85,80,55,76,80,61,96,73,75,71,88,56,43,68,70,60,44,51,54,40,51,50,56,44,47,57,51,41,72,63,44,42,58,66,54,31,50,52,45,36,73,75,63,81,49,79,54,75,53,35,34,49,17,30,43,67,43,44,38,64,54,45,38,48,48,65,68,69,44,57,73,67,61,33,52,52,50,53,52,52,49,47,54,44,39,67,42,33,88,77,39,35,89,60,26,47,57,31,42,59,25,44,52,51,24,49,49,54,47,30,69,77,28,60,89,37,72,64,24,44,48,55,52,51,54,33,65,74,45,96,50,41,69,76,74,54,83,72,96,79,83,94,81,134

Secondary structure (DSSP, 8-state):
-HHHHHHHTT---HHHHHHHHHHHHHHH--GGGS-HHHHHHHHHHHHHHHHHHTT-STTPPPHHHHHTTTS-TTSHHHHHHHHTT----TT------HHHHHHHHHTT-----HHHHHHHHHHHH----HHHHHHHHHHHHHTHHHHHHHHHHHHHHHHHHH-TTS-HHHHHHHHHHHHTTGGGS-HHHHHHHHHHHHTSTTHHHHHHHHHHHHHHHHHH-S--TTTT--TT-----HHHHHHHHHHHHHHHTTS-HHHHHHHHHHHS---HHHHHHHHH--HHHHHHHHHH--HHHHHHHHHHHHHHHHTHHHHHHHHTTHHHHHHHHHHHHHHHTTTSHHHHHHHHHHHTSS-GGGTS--------